Protein AF-A0AA36J1D0-F1 (afdb_monomer_lite)

Structure (mmCIF, N/CA/C/O backbone):
data_AF-A0AA36J1D0-F1
#
_entry.id   AF-A0AA36J1D0-F1
#
loop_
_atom_site.group_PDB
_atom_site.id
_atom_site.type_symbol
_atom_site.label_atom_id
_atom_site.label_alt_id
_atom_site.label_comp_id
_atom_site.label_asym_id
_atom_site.label_entity_id
_atom_site.label_seq_id
_atom_site.pdbx_PDB_ins_code
_atom_site.Cartn_x
_atom_site.Cartn_y
_atom_site.Cartn_z
_atom_site.occupancy
_atom_site.B_iso_or_equiv
_atom_site.auth_seq_id
_atom_site.auth_comp_id
_atom_site.auth_asym_id
_atom_site.auth_atom_id
_atom_site.pdbx_PDB_model_num
ATOM 1 N N . MET A 1 1 ? -27.240 -16.471 4.413 1.00 54.88 1 MET A N 1
ATOM 2 C CA . MET A 1 1 ? -26.699 -15.143 4.784 1.00 54.88 1 MET A CA 1
ATOM 3 C C . MET A 1 1 ? -25.216 -15.136 4.465 1.00 54.88 1 MET A C 1
ATOM 5 O O . MET A 1 1 ? -24.553 -16.107 4.806 1.00 54.88 1 MET A O 1
ATOM 9 N N . GLY A 1 2 ? -24.711 -14.106 3.785 1.00 74.94 2 GLY A N 1
ATOM 10 C CA . GLY A 1 2 ? -23.275 -13.983 3.510 1.00 74.94 2 GLY A CA 1
ATOM 11 C C . GLY A 1 2 ? -22.469 -13.683 4.779 1.00 74.94 2 GLY A C 1
ATOM 12 O O . GLY A 1 2 ? -23.016 -13.173 5.756 1.00 74.94 2 GLY A O 1
ATOM 13 N N . VAL A 1 3 ? -21.168 -13.981 4.761 1.00 82.25 3 VAL A N 1
ATOM 14 C CA . VAL A 1 3 ? -20.263 -13.749 5.905 1.00 82.25 3 VAL A CA 1
ATOM 15 C C . VAL A 1 3 ? -19.916 -12.262 6.093 1.00 82.25 3 VAL A C 1
AT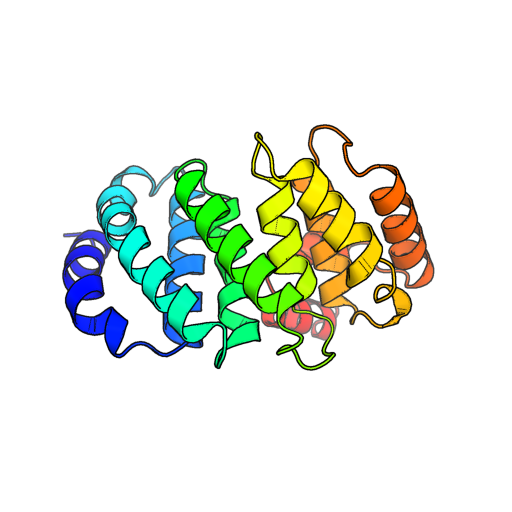OM 17 O O . VAL A 1 3 ? -19.678 -11.815 7.213 1.00 82.25 3 VAL A O 1
ATOM 20 N N . LEU A 1 4 ? -19.944 -11.464 5.018 1.00 84.62 4 LEU A N 1
ATOM 21 C CA . LEU A 1 4 ? -19.502 -10.062 5.025 1.00 84.62 4 LEU A CA 1
ATOM 22 C C . LEU A 1 4 ? -20.350 -9.142 5.929 1.00 84.62 4 LEU A C 1
ATOM 24 O O . LEU A 1 4 ? -19.758 -8.393 6.706 1.00 84.62 4 LEU A O 1
ATOM 28 N N . PRO A 1 5 ? -21.701 -9.209 5.936 1.00 84.50 5 PRO A N 1
ATOM 29 C CA . PRO A 1 5 ? -22.512 -8.445 6.887 1.00 84.50 5 PRO A CA 1
ATOM 30 C C . PRO A 1 5 ? -22.222 -8.791 8.353 1.00 84.50 5 PRO A C 1
ATOM 32 O O . PRO A 1 5 ? -22.200 -7.905 9.203 1.00 84.50 5 PRO A O 1
ATOM 35 N N . VAL A 1 6 ? -21.961 -10.068 8.656 1.00 88.25 6 VAL A N 1
ATOM 36 C CA . VAL A 1 6 ? -21.629 -10.515 10.019 1.00 88.25 6 VAL A CA 1
ATOM 37 C C . VAL A 1 6 ? -20.283 -9.937 10.452 1.00 88.25 6 VAL A C 1
ATOM 39 O O . VAL A 1 6 ? -20.161 -9.411 11.559 1.00 88.25 6 VAL A O 1
ATOM 42 N N . LEU A 1 7 ? -19.285 -9.976 9.565 1.00 86.81 7 LEU A N 1
ATOM 43 C CA . LEU A 1 7 ? -17.978 -9.368 9.811 1.00 86.81 7 LEU A CA 1
ATOM 44 C C . LEU A 1 7 ? -18.093 -7.857 10.020 1.00 86.81 7 LEU A C 1
ATOM 46 O O . LEU A 1 7 ? -17.534 -7.343 10.985 1.00 86.81 7 LEU A O 1
ATOM 50 N N . ALA A 1 8 ? -18.864 -7.158 9.187 1.00 87.50 8 ALA A N 1
ATOM 51 C CA . ALA A 1 8 ? -19.081 -5.718 9.306 1.00 87.50 8 ALA A CA 1
ATOM 52 C C . ALA A 1 8 ? -19.650 -5.306 10.673 1.00 87.50 8 ALA A C 1
ATOM 54 O O . ALA A 1 8 ? -19.222 -4.307 11.245 1.00 87.50 8 ALA A O 1
ATOM 55 N N . VAL A 1 9 ? -20.570 -6.101 11.228 1.00 89.31 9 VAL A N 1
ATOM 56 C CA . VAL A 1 9 ? -21.120 -5.880 12.576 1.00 89.31 9 VAL A CA 1
ATOM 57 C C . VAL A 1 9 ? -20.096 -6.208 13.665 1.00 89.31 9 VAL A C 1
ATOM 59 O O . VAL A 1 9 ? -20.066 -5.556 14.708 1.00 89.31 9 VAL A O 1
ATOM 62 N N . ARG A 1 10 ? -19.242 -7.215 13.448 1.00 92.50 10 ARG A N 1
ATOM 63 C CA . ARG A 1 10 ? -18.287 -7.680 14.460 1.00 92.50 10 ARG A CA 1
ATOM 64 C C . ARG A 1 10 ? -17.034 -6.813 14.555 1.00 92.50 10 ARG A C 1
ATOM 66 O O . ARG A 1 10 ? -16.528 -6.644 15.662 1.00 92.50 10 ARG A O 1
ATOM 73 N N . ILE A 1 11 ? -16.545 -6.272 13.438 1.00 92.62 11 ILE A N 1
ATOM 74 C CA . ILE A 1 11 ? -15.297 -5.493 13.373 1.00 92.62 11 ILE A CA 1
ATOM 75 C C . ILE A 1 11 ? -15.263 -4.373 14.426 1.00 92.62 11 ILE A C 1
ATOM 77 O O . ILE A 1 11 ? -14.305 -4.359 15.200 1.00 92.62 11 ILE A O 1
ATOM 81 N N . PRO A 1 12 ? -16.287 -3.505 14.569 1.00 92.44 12 PRO A N 1
ATOM 82 C CA . PRO A 1 12 ? -16.277 -2.451 15.586 1.00 92.44 12 PRO A CA 1
ATOM 83 C C . PRO A 1 12 ? -16.045 -2.957 17.016 1.00 92.44 12 PRO A C 1
ATOM 85 O O . PRO A 1 12 ? -15.390 -2.282 17.805 1.00 92.44 12 PRO A O 1
ATOM 88 N N . ALA A 1 13 ? -16.535 -4.157 17.344 1.00 93.38 13 ALA A N 1
ATOM 89 C CA . ALA A 1 13 ? -16.413 -4.733 18.680 1.00 93.38 13 ALA A CA 1
ATOM 90 C C . ALA A 1 13 ? -15.021 -5.321 18.972 1.00 93.38 13 ALA A C 1
ATOM 92 O O . ALA A 1 13 ? -14.631 -5.406 20.134 1.00 93.38 13 ALA A O 1
ATOM 93 N N . VAL A 1 14 ? -14.276 -5.748 17.946 1.00 95.00 14 VAL A N 1
ATOM 94 C CA . VAL A 1 14 ? -13.003 -6.479 18.121 1.00 95.00 14 VAL A CA 1
ATOM 95 C C . VAL A 1 14 ? -11.777 -5.705 17.643 1.00 95.00 14 VAL A C 1
ATOM 97 O O . VAL A 1 14 ? -10.661 -6.026 18.037 1.00 95.00 14 VAL A O 1
ATOM 100 N N . VAL A 1 15 ? -11.956 -4.656 16.839 1.00 94.00 15 VAL A N 1
ATOM 101 C CA . VAL A 1 15 ? -10.863 -3.907 16.195 1.00 94.00 15 VAL A CA 1
ATOM 102 C C . VAL A 1 15 ? -9.842 -3.320 17.167 1.00 94.00 15 VAL A C 1
ATOM 104 O O . VAL A 1 15 ? -8.649 -3.317 16.877 1.00 94.00 15 VAL A O 1
ATOM 107 N N . GLN A 1 16 ? -10.266 -2.899 18.360 1.00 93.31 16 GLN A N 1
ATOM 108 C CA . GLN A 1 16 ? -9.350 -2.372 19.378 1.00 93.31 16 GLN A CA 1
ATOM 109 C C . GLN A 1 16 ? -8.426 -3.447 19.965 1.00 93.31 16 GLN A C 1
ATOM 111 O O . GLN A 1 16 ? -7.362 -3.128 20.488 1.00 93.31 16 GLN A O 1
ATOM 116 N N . GLN A 1 17 ? -8.808 -4.718 19.846 1.00 94.44 17 GLN A N 1
ATOM 117 C CA . GLN A 1 17 ? -8.014 -5.868 20.275 1.00 94.44 17 GLN A CA 1
ATOM 118 C C . GLN A 1 17 ? -7.172 -6.437 19.127 1.00 94.44 17 GLN A C 1
ATOM 120 O O . GLN A 1 17 ? -6.299 -7.269 19.362 1.00 94.44 17 GLN A O 1
ATOM 125 N N . MET A 1 18 ? -7.409 -5.988 17.889 1.00 92.62 18 MET A N 1
ATOM 126 C CA . MET A 1 18 ? -6.661 -6.471 16.738 1.00 92.62 18 MET A CA 1
ATOM 127 C C . MET A 1 18 ? -5.211 -5.978 16.778 1.00 92.62 18 MET A C 1
ATOM 129 O O . MET A 1 18 ? -4.923 -4.820 17.119 1.00 92.62 18 MET A O 1
ATOM 133 N N . THR A 1 19 ? -4.306 -6.874 16.396 1.00 89.50 19 THR A N 1
ATOM 134 C CA . THR A 1 19 ? -2.891 -6.591 16.153 1.00 89.50 19 THR A CA 1
ATOM 135 C C . THR A 1 19 ? -2.698 -5.936 14.786 1.00 89.50 19 THR A C 1
ATOM 137 O O . THR A 1 19 ? -3.590 -5.958 13.935 1.00 89.50 19 THR A O 1
ATOM 140 N N . GLY A 1 20 ? -1.512 -5.376 14.536 1.00 82.69 20 GLY A N 1
ATOM 141 C CA . GLY A 1 20 ? -1.187 -4.789 13.233 1.00 82.69 20 GLY A CA 1
ATOM 142 C C . GLY A 1 20 ? -1.385 -5.748 12.060 1.00 82.69 20 GLY A C 1
ATOM 143 O O . GLY A 1 20 ? -2.130 -5.394 11.150 1.00 82.69 20 GLY A O 1
ATOM 144 N N . PRO A 1 21 ? -0.823 -6.973 12.088 1.00 81.75 21 PRO A N 1
ATOM 145 C CA . PRO A 1 21 ? -1.054 -7.968 11.040 1.00 81.75 21 PRO A CA 1
ATOM 146 C C . PRO A 1 21 ? -2.535 -8.311 10.827 1.00 81.75 21 PRO A C 1
ATOM 148 O O . PRO A 1 21 ? -2.975 -8.481 9.695 1.00 81.75 21 PRO A O 1
ATOM 151 N N . GLN A 1 22 ? -3.341 -8.362 11.892 1.00 88.00 22 GLN A N 1
ATOM 152 C CA . GLN A 1 22 ? -4.776 -8.625 11.761 1.00 88.00 22 GLN A CA 1
ATOM 153 C C . GLN A 1 22 ? -5.505 -7.470 11.064 1.00 88.00 22 GLN A C 1
ATOM 155 O O . GLN A 1 22 ? -6.282 -7.710 10.144 1.00 88.00 22 GLN A O 1
ATOM 160 N N . VAL A 1 23 ? -5.255 -6.221 11.476 1.00 87.44 23 VAL A N 1
ATOM 161 C CA . VAL A 1 23 ? -5.874 -5.035 10.850 1.00 87.44 23 VAL A CA 1
ATOM 162 C C . VAL A 1 23 ? -5.457 -4.934 9.388 1.00 87.44 23 VAL A C 1
ATOM 164 O O . VAL A 1 23 ? -6.297 -4.806 8.505 1.00 87.44 23 VAL A O 1
ATOM 167 N N . SER A 1 24 ? -4.159 -5.074 9.149 1.00 83.62 24 SER A N 1
ATOM 168 C CA . SER A 1 24 ? -3.519 -5.147 7.843 1.00 83.62 24 SER A CA 1
ATOM 169 C C . SER A 1 24 ? -4.207 -6.142 6.898 1.00 83.62 24 SER A C 1
ATOM 171 O O . SER A 1 24 ? -4.636 -5.765 5.809 1.00 83.62 24 SER A O 1
ATOM 173 N N . ASN A 1 25 ? -4.389 -7.393 7.328 1.00 84.75 25 ASN A N 1
ATOM 174 C CA . ASN A 1 25 ? -5.029 -8.424 6.512 1.00 84.75 25 ASN A CA 1
ATOM 175 C C . ASN A 1 25 ? -6.495 -8.104 6.203 1.00 84.75 25 ASN A C 1
ATOM 177 O O . ASN A 1 25 ? -6.950 -8.358 5.091 1.00 84.75 25 ASN A O 1
ATOM 181 N N . VAL A 1 26 ? -7.234 -7.525 7.157 1.00 87.44 26 VAL A N 1
ATOM 182 C CA . VAL A 1 26 ? -8.625 -7.112 6.916 1.00 87.44 26 VAL A CA 1
ATOM 183 C C . VAL A 1 26 ? -8.691 -5.967 5.905 1.00 87.44 26 VAL A C 1
ATOM 185 O O . VAL A 1 26 ? -9.541 -6.010 5.018 1.00 87.44 26 VAL A O 1
ATOM 188 N N . LEU A 1 27 ? -7.795 -4.979 5.990 1.00 83.75 27 LEU A N 1
ATOM 189 C CA . LEU A 1 27 ? -7.715 -3.882 5.017 1.00 83.75 27 LEU A CA 1
ATOM 190 C C . LEU A 1 27 ? -7.412 -4.420 3.608 1.00 83.75 27 LEU A C 1
ATOM 192 O O . LEU A 1 27 ? -8.142 -4.102 2.670 1.00 83.75 27 LEU A O 1
ATOM 196 N N . TRP A 1 28 ? -6.413 -5.300 3.470 1.00 82.19 28 TRP A N 1
ATOM 197 C CA . TRP A 1 28 ? -6.073 -5.924 2.187 1.00 82.19 28 TRP A CA 1
ATOM 198 C C . TRP A 1 28 ? -7.223 -6.743 1.606 1.00 82.19 28 TRP A C 1
ATOM 200 O O . TRP A 1 28 ? -7.611 -6.537 0.456 1.00 82.19 28 TRP A O 1
ATOM 210 N N . ALA A 1 29 ? -7.803 -7.639 2.411 1.00 84.25 29 ALA A N 1
ATOM 211 C CA . ALA A 1 29 ? -8.905 -8.489 1.979 1.00 84.25 29 ALA A CA 1
ATOM 212 C C . ALA A 1 29 ? -10.115 -7.650 1.561 1.00 84.25 29 ALA A C 1
ATOM 214 O O . ALA A 1 29 ? -10.730 -7.933 0.538 1.00 84.25 29 ALA A O 1
ATOM 215 N N . THR A 1 30 ? -10.424 -6.588 2.311 1.00 83.31 30 THR A N 1
ATOM 216 C CA . THR A 1 30 ? -11.502 -5.662 1.950 1.00 83.31 30 THR A CA 1
ATOM 217 C C . THR A 1 30 ? -11.223 -5.039 0.591 1.00 83.31 30 THR A C 1
ATOM 219 O O . THR A 1 30 ? -12.053 -5.155 -0.297 1.00 83.31 30 THR A O 1
ATOM 222 N N . GLY A 1 31 ? -10.035 -4.472 0.385 1.00 78.75 31 GLY A N 1
ATOM 223 C CA . GLY A 1 31 ? -9.652 -3.885 -0.895 1.00 78.75 31 GLY A CA 1
ATOM 224 C C . GLY A 1 31 ? -9.751 -4.842 -2.089 1.00 78.75 31 GLY A C 1
ATOM 225 O O . GLY A 1 31 ? -10.321 -4.495 -3.121 1.00 78.75 31 GLY A O 1
ATOM 226 N N . ARG A 1 32 ? -9.295 -6.090 -1.921 1.00 80.19 32 ARG A N 1
ATOM 227 C CA . ARG A 1 32 ? -9.426 -7.144 -2.941 1.00 80.19 32 ARG A CA 1
ATOM 228 C C . ARG A 1 32 ? -10.879 -7.494 -3.251 1.00 80.19 32 ARG A C 1
ATOM 230 O O . ARG A 1 32 ? -11.214 -7.652 -4.417 1.00 80.19 32 ARG A O 1
ATOM 237 N N . LEU A 1 33 ? -11.728 -7.612 -2.229 1.00 82.44 33 LEU A N 1
ATOM 238 C CA . LEU A 1 33 ? -13.149 -7.925 -2.409 1.00 82.44 33 LEU A CA 1
ATOM 239 C C . LEU A 1 33 ? -13.900 -6.805 -3.129 1.00 82.44 33 LEU A C 1
ATOM 241 O O . LEU A 1 33 ? -14.874 -7.075 -3.821 1.00 82.44 33 LEU A O 1
ATOM 245 N N . VAL A 1 34 ? -13.466 -5.557 -2.965 1.00 74.62 34 VAL A N 1
ATOM 246 C CA . VAL A 1 34 ? -14.056 -4.417 -3.677 1.00 74.62 34 VAL A CA 1
ATOM 247 C C . VAL A 1 34 ? -13.688 -4.447 -5.148 1.00 74.62 34 VAL A C 1
ATOM 249 O O . VAL A 1 34 ? -14.545 -4.189 -5.991 1.00 74.62 34 VAL A O 1
ATOM 252 N N . ALA A 1 35 ? -12.414 -4.719 -5.435 1.00 72.69 35 ALA A N 1
ATOM 253 C CA . ALA A 1 35 ? -11.903 -4.775 -6.795 1.00 72.69 35 ALA A CA 1
ATOM 254 C C . ALA A 1 35 ? -12.525 -5.926 -7.606 1.00 72.69 35 ALA A C 1
ATOM 256 O O . ALA A 1 35 ? -12.399 -5.933 -8.826 1.00 72.69 35 ALA A O 1
ATOM 257 N N . ASP A 1 36 ? -13.192 -6.882 -6.948 1.00 79.31 36 ASP A N 1
ATOM 258 C CA . ASP A 1 36 ? -13.956 -7.951 -7.586 1.00 79.31 36 ASP A CA 1
ATOM 259 C C . ASP A 1 36 ? -15.396 -7.491 -7.920 1.00 79.31 36 ASP A C 1
ATOM 261 O O . ASP A 1 36 ? -16.239 -7.355 -7.018 1.00 79.31 36 ASP A O 1
ATOM 265 N N . PRO A 1 37 ? -15.737 -7.306 -9.213 1.00 71.81 37 PRO A N 1
ATOM 266 C CA . PRO A 1 37 ? -17.066 -6.861 -9.629 1.00 71.81 37 PRO A CA 1
ATOM 267 C C . PRO A 1 37 ? -18.182 -7.834 -9.232 1.00 71.81 37 PRO A C 1
ATOM 269 O O . PRO A 1 37 ? -19.324 -7.413 -9.045 1.00 71.81 37 PRO A O 1
ATOM 272 N N . ALA A 1 38 ? -17.877 -9.129 -9.076 1.00 79.75 38 ALA A N 1
ATOM 273 C CA . ALA A 1 38 ? -18.870 -10.150 -8.750 1.00 79.75 38 ALA A CA 1
ATOM 274 C C . ALA A 1 38 ? -19.354 -10.064 -7.293 1.00 79.75 38 ALA A C 1
ATOM 276 O O . ALA A 1 38 ? -20.434 -10.560 -6.967 1.00 79.75 38 ALA A O 1
ATOM 277 N N . ILE A 1 39 ? -18.569 -9.439 -6.407 1.00 76.25 39 ILE A N 1
ATOM 278 C CA . ILE A 1 39 ? -18.828 -9.405 -4.960 1.00 76.25 39 ILE A CA 1
ATOM 279 C C . ILE A 1 39 ? -19.153 -7.984 -4.477 1.00 76.25 39 ILE A C 1
ATOM 281 O O . ILE A 1 39 ? -19.692 -7.826 -3.380 1.00 76.25 39 ILE A O 1
ATOM 285 N N . HIS A 1 40 ? -18.936 -6.962 -5.310 1.00 70.44 40 HIS A N 1
ATOM 286 C CA . HIS A 1 40 ? -19.072 -5.536 -4.995 1.00 70.44 40 HIS A CA 1
ATOM 287 C C . HIS A 1 40 ? -20.298 -5.173 -4.124 1.00 70.44 40 HIS A C 1
ATOM 289 O O . HIS A 1 40 ? -20.158 -4.542 -3.072 1.00 70.44 40 HIS A O 1
ATOM 295 N N . CYS A 1 41 ? -21.504 -5.646 -4.471 1.00 69.44 41 CYS A N 1
ATOM 296 C CA . CYS A 1 41 ? -22.728 -5.357 -3.705 1.00 69.44 41 CYS A CA 1
ATOM 297 C C . CYS A 1 41 ? -22.719 -5.919 -2.268 1.00 69.44 41 CYS A C 1
ATOM 299 O O . CYS A 1 41 ? -23.355 -5.360 -1.374 1.00 69.44 41 CYS A O 1
ATOM 301 N N . GLY A 1 42 ? -21.999 -7.016 -2.023 1.00 74.81 42 GLY A N 1
ATOM 302 C CA . GLY A 1 42 ? -21.871 -7.651 -0.711 1.00 74.81 42 GLY A CA 1
ATOM 303 C C . GLY A 1 42 ? -20.853 -6.983 0.219 1.00 74.81 42 GLY A C 1
ATOM 304 O O . GLY A 1 42 ? -20.849 -7.282 1.414 1.00 74.81 42 GLY A O 1
ATOM 305 N N . VAL A 1 43 ? -20.010 -6.082 -0.301 1.00 79.25 43 VAL A N 1
ATOM 306 C CA . VAL A 1 43 ? -18.897 -5.452 0.437 1.00 79.25 43 VAL A CA 1
ATOM 307 C C . VAL A 1 43 ? -19.297 -4.123 1.091 1.00 79.25 43 VAL A C 1
ATOM 309 O O . VAL A 1 43 ? -18.653 -3.679 2.039 1.00 79.25 43 VAL A O 1
ATOM 312 N N . LEU A 1 44 ? -20.417 -3.520 0.682 1.00 79.06 44 LEU A N 1
ATOM 313 C CA . LEU A 1 44 ? -20.982 -2.295 1.278 1.00 79.06 44 LEU A CA 1
ATOM 314 C C . LEU A 1 44 ? -21.048 -2.285 2.823 1.00 79.06 44 LEU A C 1
ATOM 316 O O . LEU A 1 44 ? -20.769 -1.253 3.433 1.00 79.06 44 LEU A O 1
ATOM 320 N N . PRO A 1 45 ? -21.387 -3.391 3.511 1.00 81.19 45 PRO A N 1
ATOM 321 C CA . PRO A 1 45 ? -21.319 -3.437 4.969 1.00 81.19 45 PRO A CA 1
ATOM 322 C C . PRO A 1 45 ? -19.888 -3.294 5.511 1.00 81.19 45 PRO A C 1
ATOM 324 O O . PRO A 1 45 ? -19.678 -2.578 6.487 1.00 81.19 45 PRO A O 1
ATOM 327 N N . LEU A 1 46 ? -18.901 -3.930 4.871 1.00 82.44 46 LEU A N 1
ATOM 328 C CA . LEU A 1 46 ? -17.483 -3.837 5.245 1.00 82.44 46 LEU A CA 1
ATOM 329 C C . LEU A 1 46 ? -16.941 -2.416 5.069 1.00 82.44 46 LEU A C 1
ATOM 331 O O . LEU A 1 46 ? -16.168 -1.958 5.908 1.00 82.44 46 LEU A O 1
ATOM 335 N N . TYR A 1 47 ? -17.423 -1.681 4.063 1.00 80.00 47 TYR A N 1
ATOM 336 C CA . TYR A 1 47 ? -17.105 -0.261 3.882 1.00 80.00 47 TYR A CA 1
ATOM 337 C C . TYR A 1 47 ? -17.394 0.587 5.111 1.00 80.00 47 TYR A C 1
ATOM 339 O O . TYR A 1 47 ? -16.578 1.418 5.503 1.00 80.00 47 TYR A O 1
ATOM 347 N N . LYS A 1 48 ? -18.531 0.345 5.768 1.00 82.25 48 LYS A N 1
ATOM 348 C CA . LYS A 1 48 ? -18.903 1.083 6.981 1.00 82.25 48 LYS A CA 1
ATOM 349 C C . LYS A 1 48 ? -17.932 0.832 8.137 1.00 82.25 48 LYS A C 1
ATOM 351 O O . LYS A 1 48 ? -17.830 1.668 9.030 1.00 82.25 48 LYS A O 1
ATOM 356 N N . ALA A 1 49 ? -17.216 -0.292 8.122 1.00 85.12 49 ALA A N 1
ATOM 357 C CA . ALA A 1 49 ? -16.218 -0.634 9.129 1.00 85.12 49 ALA A CA 1
ATOM 358 C C . ALA A 1 49 ? -14.813 -0.087 8.809 1.00 85.12 49 ALA A C 1
ATOM 360 O O . ALA A 1 49 ? -13.972 -0.044 9.712 1.00 85.12 49 ALA A O 1
ATOM 361 N N . LEU A 1 50 ? -14.554 0.365 7.570 1.00 82.44 50 LEU A N 1
ATOM 362 C CA . LEU A 1 50 ? -13.243 0.882 7.167 1.00 82.44 50 LEU A CA 1
ATOM 363 C C . LEU A 1 50 ? -12.759 2.032 8.059 1.00 82.44 50 LEU A C 1
ATOM 365 O O . LEU A 1 50 ? -11.675 1.884 8.610 1.00 82.44 50 LEU A O 1
ATOM 369 N N . PRO A 1 51 ? -13.519 3.113 8.332 1.00 83.06 51 PRO A N 1
ATOM 370 C CA . PRO A 1 51 ? -13.001 4.234 9.128 1.00 83.06 51 PRO A CA 1
ATOM 371 C C . PRO A 1 51 ? -12.425 3.824 10.495 1.00 83.06 51 PRO A C 1
ATOM 373 O O . PRO A 1 51 ? -11.406 4.350 10.949 1.00 83.06 51 PRO A O 1
ATOM 376 N N . ILE A 1 52 ? -13.043 2.833 11.139 1.00 86.69 52 ILE A N 1
ATOM 377 C CA . ILE A 1 52 ? -12.590 2.287 12.421 1.00 86.69 52 ILE A CA 1
ATOM 378 C C . ILE A 1 52 ? -11.314 1.443 12.266 1.00 86.69 52 ILE A C 1
ATOM 380 O O . ILE A 1 52 ? -10.388 1.592 13.067 1.00 86.69 52 ILE A O 1
ATOM 384 N N . LEU A 1 53 ? -11.228 0.593 11.236 1.00 86.00 53 LEU A N 1
ATOM 385 C CA . LEU A 1 53 ? -10.010 -0.171 10.925 1.00 86.00 53 LEU A CA 1
ATOM 386 C C . LEU A 1 53 ? -8.827 0.752 10.631 1.00 86.00 53 LEU A C 1
ATOM 388 O O . LEU A 1 53 ? -7.710 0.483 11.058 1.00 86.00 53 LEU A O 1
ATOM 392 N N . VAL A 1 54 ? -9.087 1.859 9.948 1.00 79.25 54 VAL A N 1
ATOM 393 C CA . VAL A 1 54 ? -8.095 2.865 9.559 1.00 79.25 54 VAL A CA 1
ATOM 394 C C . VAL A 1 54 ? -7.599 3.634 10.764 1.00 79.25 54 VAL A C 1
ATOM 396 O O . VAL A 1 54 ? -6.396 3.795 10.949 1.00 79.25 54 VAL A O 1
ATOM 399 N N . THR A 1 55 ? -8.520 4.058 11.626 1.00 83.19 55 THR A N 1
ATOM 400 C CA . THR A 1 55 ? -8.167 4.708 12.889 1.00 83.19 55 THR A CA 1
ATOM 401 C C . THR A 1 55 ? -7.268 3.784 13.706 1.00 83.19 55 THR A C 1
ATOM 403 O O . THR A 1 55 ? -6.211 4.193 14.185 1.00 83.19 55 THR A O 1
ATOM 406 N N . ARG A 1 56 ? -7.629 2.498 13.793 1.00 87.31 56 ARG A N 1
ATOM 407 C CA . ARG A 1 56 ? -6.812 1.495 14.474 1.00 87.31 56 ARG A CA 1
ATOM 408 C C . ARG A 1 56 ? -5.454 1.300 13.801 1.00 87.31 56 ARG A C 1
ATOM 410 O O . ARG A 1 56 ? -4.448 1.299 14.505 1.00 87.31 56 ARG A O 1
ATOM 417 N N . ALA A 1 57 ? -5.407 1.177 12.477 1.00 81.44 57 ALA A N 1
ATOM 418 C CA . ALA A 1 57 ? -4.166 1.111 11.711 1.00 81.44 57 ALA A CA 1
ATOM 419 C C . ALA A 1 57 ? -3.254 2.295 12.056 1.00 81.44 57 ALA A C 1
ATOM 421 O O . ALA A 1 57 ? -2.110 2.074 12.437 1.00 81.44 57 ALA A O 1
ATOM 422 N N . GLY A 1 58 ? -3.795 3.518 12.068 1.00 76.62 58 GLY A N 1
ATOM 423 C CA . GLY A 1 58 ? -3.102 4.736 12.488 1.00 76.62 58 GLY A CA 1
ATOM 424 C C . GLY A 1 58 ? -2.471 4.628 13.877 1.00 76.62 58 GLY A C 1
ATOM 425 O O . GLY A 1 58 ? -1.287 4.911 14.043 1.00 76.62 58 GLY A O 1
ATOM 426 N N . THR A 1 59 ? -3.222 4.133 14.867 1.00 82.69 59 THR A N 1
ATOM 427 C CA . THR A 1 59 ? -2.693 3.927 16.232 1.00 82.69 59 THR A CA 1
ATOM 428 C C . THR A 1 59 ? -1.625 2.835 16.324 1.00 82.69 59 THR A C 1
ATOM 430 O O . THR A 1 59 ? -0.809 2.852 17.243 1.00 82.69 59 THR A O 1
ATOM 433 N N . LEU A 1 60 ? -1.625 1.884 15.387 1.00 81.94 60 LEU A N 1
ATOM 434 C CA . LEU A 1 60 ? -0.686 0.766 15.337 1.00 81.94 60 LEU A CA 1
ATOM 435 C C . LEU A 1 60 ? 0.552 1.070 14.490 1.00 81.94 60 LEU A C 1
ATOM 437 O O . LEU A 1 60 ? 1.546 0.363 14.619 1.00 81.94 60 LEU A O 1
ATOM 441 N N . LEU A 1 61 ? 0.541 2.111 13.654 1.00 71.19 61 LEU A N 1
ATOM 442 C CA . LEU A 1 61 ? 1.680 2.462 12.800 1.00 71.19 61 LEU A CA 1
ATOM 443 C C . LEU A 1 61 ? 3.007 2.650 13.558 1.00 71.19 61 LEU A C 1
ATOM 445 O O . LEU A 1 61 ? 4.023 2.168 13.056 1.00 71.19 61 LEU A O 1
ATOM 449 N N . PRO A 1 62 ? 3.047 3.240 14.771 1.00 67.31 62 PRO A N 1
ATOM 450 C CA . PRO A 1 62 ? 4.292 3.344 15.533 1.00 67.31 62 PRO A CA 1
ATOM 451 C C . PRO A 1 62 ? 4.907 1.993 15.935 1.00 67.31 62 PRO A C 1
ATOM 453 O O . PRO A 1 62 ? 6.111 1.929 16.166 1.00 67.31 62 PRO A O 1
ATOM 456 N N . SER A 1 63 ? 4.108 0.923 16.037 1.00 65.94 63 SER A N 1
ATOM 457 C CA . SER A 1 63 ? 4.529 -0.381 16.578 1.00 65.94 63 SER A CA 1
ATOM 458 C C . SER A 1 63 ? 4.407 -1.557 15.601 1.00 65.94 63 SER A C 1
ATOM 460 O O . SER A 1 63 ? 5.021 -2.595 15.830 1.00 65.94 63 SER A O 1
ATOM 462 N N . ALA A 1 64 ? 3.658 -1.417 14.504 1.00 56.91 64 ALA A N 1
ATOM 463 C CA . ALA A 1 64 ? 3.315 -2.501 13.577 1.00 56.91 64 ALA A CA 1
ATOM 464 C C . ALA A 1 64 ? 3.569 -2.154 12.097 1.00 56.91 64 ALA A C 1
ATOM 466 O O . ALA A 1 64 ? 2.841 -2.579 11.197 1.00 56.91 64 ALA A O 1
ATOM 467 N N . CYS A 1 65 ? 4.609 -1.355 11.878 1.00 61.59 65 CYS A N 1
ATOM 468 C CA . CYS A 1 65 ? 4.812 -0.511 10.706 1.00 61.59 65 CYS A CA 1
ATOM 469 C C . CYS A 1 65 ? 4.799 -1.237 9.342 1.00 61.59 65 CYS A C 1
ATOM 471 O O . CYS A 1 65 ? 4.320 -0.685 8.355 1.00 61.59 65 CYS A O 1
ATOM 473 N N . ASP A 1 66 ? 5.266 -2.482 9.269 1.00 62.38 66 ASP A N 1
ATOM 474 C CA . ASP A 1 66 ? 5.582 -3.112 7.981 1.00 62.38 66 ASP A CA 1
ATOM 475 C C . ASP A 1 66 ? 4.320 -3.645 7.310 1.00 62.38 66 ASP A C 1
ATOM 477 O O . ASP A 1 66 ? 4.017 -3.308 6.171 1.00 62.38 66 ASP A O 1
ATOM 481 N N . GLN A 1 67 ? 3.536 -4.445 8.028 1.00 65.38 67 GLN A N 1
ATOM 482 C CA . GLN A 1 67 ? 2.425 -5.159 7.410 1.00 65.38 67 GLN A CA 1
ATOM 483 C C . GLN A 1 67 ? 1.215 -4.251 7.191 1.00 65.38 67 GLN A C 1
ATOM 485 O O . GLN A 1 67 ? 0.531 -4.380 6.183 1.00 65.38 67 GLN A O 1
ATOM 490 N N . VAL A 1 68 ? 0.934 -3.317 8.106 1.00 67.94 68 VAL A N 1
ATOM 491 C CA . VAL A 1 68 ? -0.233 -2.422 7.995 1.00 67.94 68 VAL A CA 1
ATOM 492 C C . VAL A 1 68 ? -0.151 -1.576 6.731 1.00 67.94 68 VAL A C 1
ATOM 494 O O . VAL A 1 68 ? -1.103 -1.560 5.954 1.00 67.94 68 VAL A O 1
ATOM 497 N N . LEU A 1 69 ? 0.993 -0.949 6.467 1.00 66.62 69 LEU A N 1
ATOM 498 C CA . LEU A 1 69 ? 1.180 -0.148 5.259 1.00 66.62 69 LEU A CA 1
ATOM 499 C C . LEU A 1 69 ? 1.251 -1.020 4.008 1.00 66.62 69 LEU A C 1
ATOM 501 O O . LEU A 1 69 ? 0.527 -0.757 3.051 1.00 66.62 69 LEU A O 1
ATOM 505 N N . CYS A 1 70 ? 2.045 -2.097 4.040 1.00 66.31 70 CYS A N 1
ATOM 506 C CA . CYS A 1 70 ? 2.212 -3.017 2.910 1.00 66.31 70 CYS A CA 1
ATOM 507 C C . CYS A 1 70 ? 0.960 -3.792 2.517 1.00 66.31 70 CYS A C 1
ATOM 509 O O . CYS A 1 70 ? 1.005 -4.470 1.506 1.00 66.31 70 CYS A O 1
ATOM 511 N N . ASN A 1 71 ? -0.129 -3.713 3.274 1.00 71.94 71 ASN A N 1
ATOM 512 C CA . ASN A 1 71 ? -1.404 -4.346 2.933 1.00 71.94 71 ASN A CA 1
ATOM 513 C C . ASN A 1 71 ? -2.527 -3.323 2.735 1.00 71.94 71 ASN A C 1
ATOM 515 O O . ASN A 1 71 ? -3.575 -3.651 2.182 1.00 71.94 71 ASN A O 1
ATOM 519 N N . SER A 1 72 ? -2.299 -2.065 3.117 1.00 69.25 72 SER A N 1
ATOM 520 C CA . SER A 1 72 ? -3.256 -0.989 2.865 1.00 69.25 72 SER A CA 1
ATOM 521 C C . SER A 1 72 ? -3.353 -0.608 1.381 1.00 69.25 72 SER A C 1
ATOM 523 O O . SER A 1 72 ? -4.339 0.008 0.992 1.00 69.25 72 SER A O 1
ATOM 525 N N . TRP A 1 73 ? -2.408 -1.032 0.526 1.00 66.56 73 TRP A N 1
ATOM 526 C CA . TRP A 1 73 ? -2.516 -0.876 -0.938 1.00 66.56 73 TRP A CA 1
ATOM 527 C C . TRP A 1 73 ? -3.743 -1.569 -1.527 1.00 66.56 73 TRP A C 1
ATOM 529 O O . TRP A 1 73 ? -4.269 -1.101 -2.530 1.00 66.56 73 TRP A O 1
ATOM 539 N N . GLY A 1 74 ? -4.239 -2.649 -0.909 1.00 66.94 74 GLY A N 1
ATOM 540 C CA . GLY A 1 74 ? -5.450 -3.311 -1.394 1.00 66.94 74 GLY A CA 1
ATOM 541 C C . GLY A 1 74 ? -6.615 -2.324 -1.472 1.00 66.94 74 GLY A C 1
ATOM 542 O O . GLY A 1 74 ? -7.426 -2.389 -2.387 1.00 66.94 74 GLY A O 1
ATOM 543 N N . LEU A 1 75 ? -6.666 -1.360 -0.550 1.00 68.62 75 LEU A N 1
ATOM 544 C CA . LEU A 1 75 ? -7.678 -0.309 -0.538 1.00 68.62 75 LEU A CA 1
ATOM 545 C C . LEU A 1 75 ? -7.389 0.819 -1.529 1.00 68.62 75 LEU A C 1
ATOM 547 O O . LEU A 1 75 ? -8.334 1.468 -1.965 1.00 68.62 75 LEU A O 1
ATOM 551 N N . ALA A 1 76 ? -6.133 1.020 -1.934 1.00 65.31 76 ALA A N 1
ATOM 552 C CA . ALA A 1 76 ? -5.796 1.928 -3.029 1.00 65.31 76 ALA A CA 1
ATOM 553 C C . ALA A 1 76 ? -6.400 1.461 -4.356 1.00 65.31 76 ALA A C 1
ATOM 555 O O . ALA A 1 76 ? -6.706 2.298 -5.192 1.00 65.31 76 ALA A O 1
ATOM 556 N N . LEU A 1 77 ? -6.635 0.154 -4.526 1.00 63.50 77 LEU A N 1
ATOM 557 C CA . LEU A 1 77 ? -7.354 -0.386 -5.682 1.00 63.50 77 LEU A CA 1
ATOM 558 C C . LEU A 1 77 ? -8.857 -0.083 -5.652 1.00 63.50 77 LEU A C 1
ATOM 560 O O . LEU A 1 77 ? -9.494 -0.112 -6.702 1.00 63.50 77 LEU A O 1
ATOM 564 N N . SER A 1 78 ? -9.428 0.233 -4.485 1.00 67.56 78 SER A N 1
ATOM 565 C CA . SER A 1 78 ? -10.835 0.623 -4.392 1.00 67.56 78 SER A CA 1
ATOM 566 C C . SER A 1 78 ? -11.033 2.086 -4.780 1.00 67.56 78 SER A C 1
ATOM 568 O O . SER A 1 78 ? -10.325 2.955 -4.286 1.00 67.56 78 SER A O 1
ATOM 570 N N . GLU A 1 79 ? -12.047 2.381 -5.594 1.00 64.25 79 GLU A N 1
ATOM 571 C CA . GLU A 1 79 ? -12.459 3.759 -5.933 1.00 64.25 79 GLU A CA 1
ATOM 572 C C . GLU A 1 79 ? -13.088 4.513 -4.746 1.00 64.25 79 GLU A C 1
ATOM 574 O O . GLU A 1 79 ? -13.561 5.637 -4.864 1.00 64.25 79 GLU A O 1
ATOM 579 N N . CYS A 1 80 ? -13.204 3.865 -3.592 1.00 58.31 80 CYS A N 1
ATOM 580 C CA . CYS A 1 80 ? -14.323 4.154 -2.713 1.00 58.31 80 CYS A CA 1
ATOM 581 C C . CYS A 1 80 ? -13.973 5.001 -1.492 1.00 58.31 80 CYS A C 1
ATOM 583 O O . CYS A 1 80 ? -14.838 5.147 -0.626 1.00 58.31 80 CYS A O 1
ATOM 585 N N . CYS A 1 81 ? -12.754 5.538 -1.360 1.00 65.31 81 CYS A N 1
ATOM 586 C CA . CYS A 1 81 ? -12.477 6.432 -0.237 1.00 65.31 81 CYS A CA 1
ATOM 587 C C . CYS A 1 81 ? -11.190 7.269 -0.383 1.00 65.31 81 CYS A C 1
ATOM 589 O O . CYS A 1 81 ? -10.184 6.982 0.267 1.00 65.31 81 CYS A O 1
ATOM 591 N N . ASP A 1 82 ? -11.244 8.364 -1.143 1.00 69.75 82 ASP A N 1
ATOM 592 C CA . ASP A 1 82 ? -10.168 9.374 -1.168 1.00 69.75 82 ASP A CA 1
ATOM 593 C C . ASP A 1 82 ? -9.831 9.865 0.245 1.00 69.75 82 ASP A C 1
ATOM 595 O O . ASP A 1 82 ? -8.673 9.882 0.647 1.00 69.75 82 ASP A O 1
ATOM 599 N N . ALA A 1 83 ? -10.852 10.127 1.068 1.00 67.38 83 ALA A N 1
ATOM 600 C CA . ALA A 1 83 ? -10.672 10.532 2.463 1.00 67.38 83 ALA A CA 1
ATOM 601 C C . ALA A 1 83 ? -9.880 9.504 3.301 1.00 67.38 83 ALA A C 1
ATOM 603 O O . ALA A 1 83 ? -9.158 9.870 4.230 1.00 67.38 83 ALA A O 1
ATOM 604 N N . PHE A 1 84 ? -9.999 8.210 2.989 1.00 70.69 84 PHE A N 1
ATOM 605 C CA . PHE A 1 84 ? -9.211 7.165 3.640 1.00 70.69 84 PHE A CA 1
ATOM 606 C C . PHE A 1 84 ? -7.760 7.190 3.169 1.00 70.69 84 PHE A C 1
ATOM 608 O O . PHE A 1 84 ? -6.859 7.151 4.009 1.00 70.69 84 PHE A O 1
ATOM 615 N N . LEU A 1 85 ? -7.534 7.249 1.854 1.00 70.50 85 LEU A N 1
ATOM 616 C CA . LEU A 1 85 ? -6.186 7.318 1.298 1.00 70.50 85 LEU A CA 1
ATOM 617 C C . LEU A 1 85 ? -5.469 8.573 1.811 1.00 70.50 85 LEU A C 1
ATOM 619 O O . LEU A 1 85 ? -4.310 8.486 2.204 1.00 70.50 85 LEU A O 1
ATOM 623 N N . GLU A 1 86 ? -6.172 9.705 1.917 1.00 72.06 86 GLU A N 1
ATOM 624 C CA . GLU A 1 86 ? -5.655 10.948 2.495 1.00 72.06 86 GLU A CA 1
ATOM 625 C C . GLU A 1 86 ? -5.280 10.781 3.969 1.00 72.06 86 GLU A C 1
ATOM 627 O O . GLU A 1 86 ? -4.195 11.194 4.386 1.00 72.06 86 GLU A O 1
ATOM 632 N N . ALA A 1 87 ? -6.149 10.159 4.774 1.00 71.38 87 ALA A N 1
ATOM 633 C CA . ALA A 1 87 ? -5.859 9.894 6.179 1.00 71.38 87 ALA A CA 1
ATOM 634 C C . ALA A 1 87 ? -4.621 9.000 6.321 1.00 71.38 87 ALA A C 1
ATOM 636 O O . ALA A 1 87 ? -3.727 9.304 7.110 1.00 71.38 87 ALA A O 1
ATOM 637 N N . LEU A 1 88 ? -4.531 7.932 5.528 1.00 70.56 88 LEU A N 1
ATOM 638 C CA . LEU A 1 88 ? -3.403 7.009 5.555 1.00 70.56 88 LEU A CA 1
ATOM 639 C C . LEU A 1 88 ? -2.101 7.682 5.091 1.00 70.56 88 LEU A C 1
ATOM 641 O O . LEU A 1 88 ? -1.071 7.528 5.749 1.00 70.56 88 LEU A O 1
ATOM 645 N N . ALA A 1 89 ? -2.156 8.479 4.021 1.00 71.31 89 ALA A N 1
ATOM 646 C CA . ALA A 1 89 ? -1.037 9.272 3.521 1.00 71.31 89 ALA A CA 1
ATOM 647 C C . ALA A 1 89 ? -0.561 10.299 4.557 1.00 71.31 89 ALA A C 1
ATOM 649 O O . ALA A 1 89 ? 0.645 10.461 4.756 1.00 71.31 89 ALA A O 1
ATOM 650 N N . ARG A 1 90 ? -1.485 10.943 5.283 1.00 72.25 90 ARG A N 1
ATOM 651 C CA . ARG A 1 90 ? -1.154 11.823 6.411 1.00 72.25 90 ARG A CA 1
ATOM 652 C C . ARG A 1 90 ? -0.430 11.078 7.519 1.00 72.25 90 ARG A C 1
ATOM 654 O O . ARG A 1 90 ? 0.655 11.512 7.897 1.00 72.25 90 ARG A O 1
ATOM 661 N N . VAL A 1 91 ? -0.977 9.964 8.019 1.00 69.75 91 VAL A N 1
ATOM 662 C CA . VAL A 1 91 ? -0.317 9.240 9.121 1.00 69.75 91 VAL A CA 1
ATOM 663 C C . VAL A 1 91 ? 1.046 8.715 8.681 1.00 69.75 91 VAL A C 1
ATOM 665 O O . VAL A 1 91 ? 2.009 8.783 9.442 1.00 69.75 91 VAL A O 1
ATOM 668 N N . ALA A 1 92 ? 1.163 8.252 7.439 1.00 69.06 92 ALA A N 1
ATOM 669 C CA . ALA A 1 92 ? 2.440 7.856 6.878 1.00 69.06 92 ALA A CA 1
ATOM 670 C C . ALA A 1 92 ? 3.434 9.029 6.821 1.00 69.06 92 ALA A C 1
ATOM 672 O O . ALA A 1 92 ? 4.562 8.889 7.281 1.00 69.06 92 ALA A O 1
ATOM 673 N N . THR A 1 93 ? 3.011 10.201 6.345 1.00 69.44 93 THR A N 1
ATOM 674 C CA . THR A 1 93 ? 3.851 11.410 6.265 1.00 69.44 93 THR A CA 1
ATOM 675 C C . THR A 1 93 ? 4.296 11.893 7.649 1.00 69.44 93 THR A C 1
ATOM 677 O O . THR A 1 93 ? 5.473 12.189 7.855 1.00 69.44 93 THR A O 1
ATOM 680 N N . GLU A 1 94 ? 3.385 11.931 8.624 1.00 69.25 94 GLU A N 1
ATOM 681 C CA . GLU A 1 94 ? 3.690 12.281 10.018 1.00 69.25 94 GLU A CA 1
ATOM 682 C C . GLU A 1 94 ? 4.695 11.284 10.624 1.00 69.25 94 GLU A C 1
ATOM 684 O O . GLU A 1 94 ? 5.658 11.673 11.292 1.00 69.25 94 GLU A O 1
ATOM 689 N N . ALA A 1 95 ? 4.528 9.990 10.336 1.00 65.62 95 ALA A N 1
ATOM 690 C CA . ALA A 1 95 ? 5.436 8.952 10.802 1.00 65.62 95 ALA A CA 1
ATOM 691 C C . ALA A 1 95 ? 6.839 9.086 10.180 1.00 65.62 95 ALA A C 1
ATOM 693 O O . ALA A 1 95 ? 7.834 8.980 10.903 1.00 65.62 95 ALA A O 1
ATOM 694 N N . VAL A 1 96 ? 6.920 9.407 8.886 1.00 62.28 96 VAL A N 1
ATOM 695 C CA . VAL A 1 96 ? 8.163 9.714 8.159 1.00 62.28 96 VAL A CA 1
ATOM 696 C C . VAL A 1 96 ? 8.888 10.920 8.760 1.00 62.28 96 VAL A C 1
ATOM 698 O O . VAL A 1 96 ? 10.074 10.829 9.081 1.00 62.28 96 VAL A O 1
ATOM 701 N N . GLY A 1 97 ? 8.177 12.033 8.970 1.00 64.94 97 GLY A N 1
ATOM 702 C CA . GLY A 1 97 ? 8.750 13.265 9.523 1.00 64.94 97 GLY A CA 1
ATOM 703 C C . GLY A 1 97 ? 9.282 13.106 10.949 1.00 64.94 97 GLY A C 1
ATOM 704 O O . GLY A 1 97 ? 10.208 13.804 11.352 1.00 64.94 97 GLY A O 1
ATOM 705 N N . SER A 1 98 ? 8.746 12.145 11.704 1.00 65.94 98 SER A N 1
ATOM 706 C CA . SER A 1 98 ? 9.154 11.887 13.086 1.00 65.94 98 SER A CA 1
ATOM 707 C C . SER A 1 98 ? 10.479 11.123 13.245 1.00 65.94 98 SER A C 1
ATOM 709 O O . SER A 1 98 ? 10.886 10.885 14.380 1.00 65.94 98 SER A O 1
ATOM 711 N N . GLN A 1 99 ? 11.130 10.687 12.152 1.00 59.91 99 GLN A N 1
ATOM 712 C CA . GLN A 1 99 ? 12.328 9.819 12.166 1.00 59.91 99 GLN A CA 1
ATOM 713 C C . GLN A 1 99 ? 12.179 8.525 12.993 1.00 59.91 99 GLN A C 1
ATOM 715 O O . GLN A 1 99 ? 13.154 7.822 13.249 1.00 59.91 99 GLN A O 1
ATOM 720 N N . ARG A 1 100 ? 10.957 8.141 13.381 1.00 58.75 100 ARG A N 1
ATOM 721 C CA . ARG A 1 100 ? 10.694 6.940 14.193 1.00 58.75 100 ARG A CA 1
ATOM 722 C C . ARG A 1 100 ? 10.837 5.631 13.413 1.00 58.75 100 ARG A C 1
ATOM 724 O O . ARG A 1 100 ? 10.446 4.579 13.912 1.00 58.75 100 ARG A O 1
ATOM 731 N N . TRP A 1 101 ? 11.337 5.673 12.180 1.00 58.44 101 TRP A N 1
ATOM 732 C CA . TRP A 1 101 ? 11.360 4.521 11.290 1.00 58.44 101 TRP A CA 1
ATOM 733 C C . TRP A 1 101 ? 12.765 3.929 11.186 1.00 58.44 101 TRP A C 1
ATOM 735 O O . TRP A 1 101 ? 13.671 4.588 10.676 1.00 58.44 101 TRP A O 1
ATOM 745 N N . PRO A 1 102 ? 12.964 2.672 11.626 1.00 53.38 102 PRO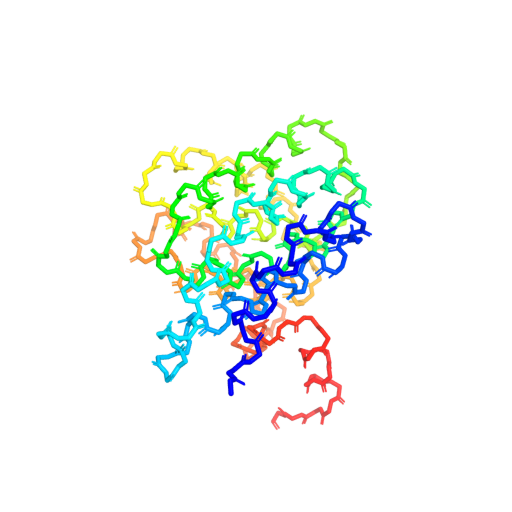 A N 1
ATOM 746 C CA . PRO A 1 102 ? 14.204 1.970 11.354 1.00 53.38 102 PRO A CA 1
ATOM 747 C C . PRO A 1 102 ? 14.378 1.788 9.841 1.00 53.38 102 PRO A C 1
ATOM 749 O O . PRO A 1 102 ? 13.419 1.516 9.120 1.00 53.38 102 PRO A O 1
ATOM 752 N N . SER A 1 103 ? 15.621 1.921 9.386 1.00 50.16 103 SER A N 1
ATOM 753 C CA . SER A 1 103 ? 16.116 2.050 8.005 1.00 50.16 103 SER A CA 1
ATOM 754 C C . SER A 1 103 ? 15.852 0.876 7.037 1.00 50.16 103 SER A C 1
ATOM 756 O O . SER A 1 103 ? 16.587 0.701 6.067 1.00 50.16 103 SER A O 1
ATOM 758 N N . ARG A 1 104 ? 14.824 0.046 7.255 1.00 54.75 104 ARG A N 1
ATOM 759 C CA . ARG A 1 104 ? 14.529 -1.115 6.398 1.00 54.75 104 ARG A CA 1
ATOM 760 C C . ARG A 1 104 ? 13.590 -0.768 5.235 1.00 54.75 104 ARG A C 1
ATOM 762 O O . ARG A 1 104 ? 12.638 -0.004 5.364 1.00 54.75 104 ARG A O 1
ATOM 769 N N . THR A 1 105 ? 13.894 -1.365 4.088 1.00 53.41 105 THR A N 1
ATOM 770 C CA . THR A 1 105 ? 13.688 -0.839 2.731 1.00 53.41 105 THR A CA 1
ATOM 771 C C . THR A 1 105 ? 12.314 -1.058 2.090 1.00 53.41 105 THR A C 1
ATOM 773 O O . THR A 1 105 ? 11.983 -0.327 1.167 1.00 53.41 105 THR A O 1
ATOM 776 N N . CYS A 1 106 ? 11.463 -1.965 2.585 1.00 52.53 106 CYS A N 1
ATOM 777 C CA . CYS A 1 106 ? 10.129 -2.196 1.990 1.00 52.53 106 CYS A CA 1
ATOM 778 C C . CYS A 1 106 ? 9.049 -1.173 2.383 1.00 52.53 106 CYS A C 1
ATOM 780 O O . CYS A 1 106 ? 7.951 -1.205 1.837 1.00 52.53 106 CYS A O 1
ATOM 782 N N . ARG A 1 107 ? 9.306 -0.298 3.361 1.00 58.84 107 ARG A N 1
ATOM 783 C CA . ARG A 1 107 ? 8.235 0.448 4.051 1.00 58.84 107 ARG A CA 1
ATOM 784 C C . ARG A 1 107 ? 7.786 1.718 3.321 1.00 58.84 107 ARG A C 1
ATOM 786 O O . ARG A 1 107 ? 6.685 2.203 3.559 1.00 58.84 107 ARG A O 1
ATOM 793 N N . TRP A 1 108 ? 8.622 2.239 2.427 1.00 57.25 108 TRP A N 1
ATOM 794 C CA . TRP A 1 108 ? 8.388 3.501 1.719 1.00 57.25 108 TRP A CA 1
ATOM 795 C C . TRP A 1 108 ? 7.528 3.341 0.467 1.00 57.25 108 TRP A C 1
ATOM 797 O O . TRP A 1 108 ? 6.769 4.250 0.135 1.00 57.25 108 TRP A O 1
ATOM 807 N N . CYS A 1 109 ? 7.589 2.170 -0.177 1.00 57.31 109 CYS A N 1
ATOM 808 C CA . CYS A 1 109 ? 6.837 1.887 -1.397 1.00 57.31 109 CYS A CA 1
ATOM 809 C C . CYS A 1 109 ? 5.331 2.033 -1.162 1.00 57.31 109 CYS A C 1
ATOM 811 O O . CYS A 1 109 ? 4.649 2.670 -1.951 1.00 57.31 109 CYS A O 1
ATOM 813 N N . SER A 1 110 ? 4.834 1.544 -0.024 1.00 58.91 110 SER A N 1
ATOM 814 C CA . SER A 1 110 ? 3.420 1.602 0.357 1.00 58.91 110 SER A CA 1
ATOM 815 C C . SER A 1 110 ? 2.915 3.026 0.597 1.00 58.91 110 SER A C 1
ATOM 817 O O . SER A 1 110 ? 1.806 3.358 0.201 1.00 58.91 110 SER A O 1
ATOM 819 N N . VAL A 1 111 ? 3.724 3.882 1.230 1.00 58.06 111 VAL A N 1
ATOM 820 C CA . VAL A 1 111 ? 3.377 5.294 1.485 1.00 58.06 111 VAL A CA 1
ATOM 821 C C . VAL A 1 111 ? 3.287 6.073 0.181 1.00 58.06 111 VAL A C 1
ATOM 823 O O . VAL A 1 111 ? 2.400 6.903 0.004 1.00 58.06 111 VAL A O 1
ATOM 826 N N . HIS A 1 112 ? 4.198 5.777 -0.738 1.00 60.12 112 HIS A N 1
ATOM 827 C CA . HIS A 1 112 ? 4.256 6.433 -2.029 1.00 60.12 112 HIS A CA 1
ATOM 828 C C . HIS A 1 112 ? 3.121 5.996 -2.958 1.00 60.12 112 HIS A C 1
ATOM 830 O O . HIS A 1 112 ? 2.428 6.832 -3.524 1.00 60.12 112 HIS A O 1
ATOM 836 N N . LEU A 1 113 ? 2.861 4.689 -2.990 1.00 58.19 113 LEU A N 1
ATOM 837 C CA . LEU A 1 113 ? 1.729 4.050 -3.655 1.00 58.19 113 LEU A CA 1
ATOM 838 C C . LEU A 1 113 ? 0.377 4.699 -3.335 1.00 58.19 113 LEU A C 1
ATOM 840 O O . LEU A 1 113 ? -0.469 4.867 -4.209 1.00 58.19 113 LEU A O 1
ATOM 844 N N . LEU A 1 114 ? 0.176 5.075 -2.072 1.00 60.00 114 LEU A N 1
ATOM 845 C CA . LEU A 1 114 ? -1.041 5.744 -1.611 1.00 60.00 114 LEU A CA 1
ATOM 846 C C . LEU A 1 114 ? -1.122 7.204 -2.067 1.00 60.00 114 LEU A C 1
ATOM 848 O O . LEU A 1 114 ? -2.218 7.716 -2.270 1.00 60.00 114 LEU A O 1
ATOM 852 N N . GLY A 1 115 ? 0.028 7.863 -2.227 1.00 58.44 115 GLY A N 1
ATOM 853 C CA . GLY A 1 115 ? 0.119 9.234 -2.721 1.00 58.44 115 GLY A CA 1
ATOM 854 C C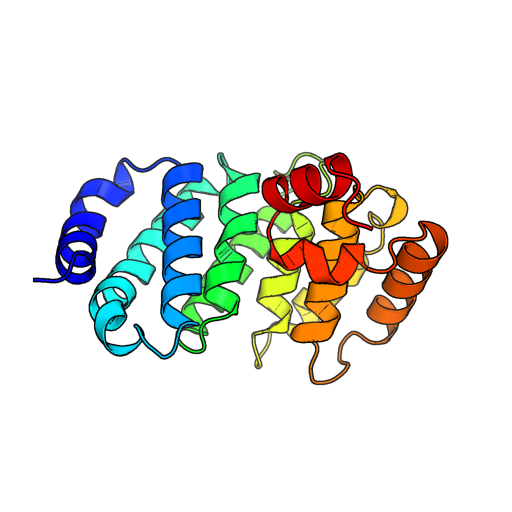 . GLY A 1 115 ? -0.198 9.356 -4.212 1.00 58.44 115 GLY A C 1
ATOM 855 O O . GLY A 1 115 ? -0.857 10.317 -4.592 1.00 58.44 115 GLY A O 1
ATOM 856 N N . CYS A 1 116 ? 0.203 8.378 -5.035 1.00 55.84 116 CYS A N 1
ATOM 857 C CA . CYS A 1 116 ? -0.023 8.397 -6.489 1.00 55.84 116 CYS A CA 1
ATOM 858 C C . CYS A 1 116 ? -1.505 8.287 -6.896 1.00 55.84 116 CYS A C 1
ATOM 860 O O . CYS A 1 116 ? -1.882 8.765 -7.956 1.00 55.84 116 CYS A O 1
ATOM 862 N N . ARG A 1 117 ? -2.368 7.684 -6.063 1.00 57.78 117 ARG A N 1
ATOM 863 C CA . ARG A 1 117 ? -3.807 7.500 -6.360 1.00 57.78 117 ARG A CA 1
ATOM 864 C C . ARG A 1 117 ? -4.688 8.706 -6.035 1.00 57.78 117 ARG A C 1
ATOM 866 O O . ARG A 1 117 ? -5.860 8.685 -6.395 1.00 57.78 117 ARG A O 1
ATOM 873 N N . LEU A 1 118 ? -4.178 9.712 -5.326 1.00 56.25 118 LEU A N 1
ATOM 874 C CA . LEU A 1 118 ? -4.985 10.836 -4.850 1.00 56.25 118 LEU A CA 1
ATOM 875 C C . LEU A 1 118 ? -4.909 12.018 -5.830 1.00 56.25 118 LEU A C 1
ATOM 877 O O . LEU A 1 118 ? -3.875 12.686 -5.879 1.00 56.25 118 LEU A O 1
ATOM 881 N N . PRO A 1 119 ? -5.997 12.338 -6.562 1.00 48.41 119 PRO A N 1
ATOM 882 C CA . PRO A 1 119 ? -5.983 13.329 -7.644 1.00 48.41 119 PRO A CA 1
ATOM 883 C C . PRO A 1 119 ? -5.789 14.777 -7.173 1.00 48.41 119 PRO A C 1
ATOM 885 O O . PRO A 1 119 ? -5.642 15.684 -7.990 1.00 48.41 119 PRO A O 1
ATOM 888 N N . THR A 1 120 ? -5.802 15.046 -5.864 1.00 48.91 120 THR A N 1
ATOM 889 C CA . THR A 1 120 ? -5.764 16.417 -5.356 1.00 48.91 120 THR A CA 1
ATOM 890 C C . THR A 1 120 ? -4.853 16.572 -4.139 1.00 48.91 120 THR A C 1
ATOM 892 O O . THR A 1 120 ? -5.134 16.068 -3.060 1.00 48.91 120 THR A O 1
ATOM 895 N N . LYS A 1 121 ? -3.800 17.385 -4.311 1.00 45.31 121 LYS A N 1
ATOM 896 C CA . LYS A 1 121 ? -2.976 18.055 -3.277 1.00 45.31 121 LYS A CA 1
ATOM 897 C C . LYS A 1 121 ? -1.850 17.288 -2.574 1.00 45.31 121 LYS A C 1
ATOM 899 O O . LYS A 1 121 ? -1.118 17.930 -1.823 1.00 45.31 121 LYS A O 1
ATOM 904 N N . ILE A 1 122 ? -1.603 16.011 -2.867 1.00 49.50 122 ILE A N 1
ATOM 905 C CA . ILE A 1 122 ? -0.398 15.311 -2.362 1.00 49.50 122 ILE A CA 1
ATOM 906 C C . ILE A 1 122 ? 0.772 15.374 -3.365 1.00 49.50 122 ILE A C 1
ATOM 908 O O . ILE A 1 122 ? 1.845 14.887 -3.061 1.00 49.50 122 ILE A O 1
ATOM 912 N N . CYS A 1 123 ? 0.652 16.065 -4.505 1.00 49.97 123 CYS A N 1
ATOM 913 C CA . CYS A 1 123 ? 1.718 16.152 -5.523 1.00 49.97 123 CYS A CA 1
ATOM 914 C C . CYS A 1 123 ? 3.077 16.646 -4.958 1.00 49.97 123 CYS A C 1
ATOM 916 O O . CYS A 1 123 ? 4.131 16.074 -5.229 1.00 49.97 123 CYS A O 1
ATOM 918 N N . CYS A 1 124 ? 3.078 17.639 -4.057 1.00 50.78 124 CYS A N 1
ATOM 919 C CA . CYS A 1 124 ? 4.321 18.116 -3.432 1.00 50.78 124 CYS A CA 1
ATOM 920 C C . CYS A 1 124 ? 4.905 17.104 -2.430 1.00 50.78 124 CYS A C 1
ATOM 922 O O . CYS A 1 124 ? 6.120 16.994 -2.276 1.00 50.78 124 CYS A O 1
ATOM 924 N N . THR A 1 125 ? 4.043 16.374 -1.719 1.00 55.31 125 THR A N 1
ATOM 925 C CA . THR A 1 125 ? 4.451 15.385 -0.716 1.00 55.31 125 THR A CA 1
ATOM 926 C C . THR A 1 125 ? 4.884 14.082 -1.378 1.00 55.31 125 THR A C 1
ATOM 928 O O . THR A 1 125 ? 5.861 13.496 -0.924 1.00 55.31 125 THR A O 1
ATOM 931 N N . SER A 1 126 ? 4.237 13.654 -2.466 1.00 61.94 126 SER A N 1
ATOM 932 C CA . SER A 1 126 ? 4.661 12.501 -3.260 1.00 61.94 126 SER A CA 1
ATOM 933 C C . SER A 1 126 ? 6.034 12.783 -3.863 1.00 61.94 126 SER A C 1
ATOM 935 O O . SER A 1 126 ? 6.960 12.032 -3.581 1.00 61.94 126 SER A O 1
ATOM 937 N N . GLN A 1 127 ? 6.229 13.919 -4.542 1.00 63.56 127 GLN A N 1
ATOM 938 C CA . GLN A 1 127 ? 7.537 14.314 -5.078 1.00 63.56 127 GLN A CA 1
ATOM 939 C C . GLN A 1 127 ? 8.611 14.434 -3.986 1.00 63.56 127 GLN A C 1
ATOM 941 O O . GLN A 1 127 ? 9.737 13.973 -4.176 1.00 63.56 127 GLN A O 1
ATOM 946 N N . TYR A 1 128 ? 8.277 14.998 -2.819 1.00 63.97 128 TYR A N 1
ATOM 947 C CA . TYR A 1 128 ? 9.201 15.070 -1.684 1.00 63.97 128 TYR A CA 1
ATOM 948 C C . TYR A 1 128 ? 9.580 13.679 -1.161 1.00 63.97 128 TYR A C 1
ATOM 950 O O . TYR A 1 128 ? 10.763 13.400 -0.975 1.00 63.97 128 TYR A O 1
ATOM 958 N N . VAL A 1 129 ? 8.605 12.791 -0.947 1.00 64.56 129 VAL A N 1
ATOM 959 C CA . VAL A 1 129 ? 8.842 11.417 -0.481 1.00 64.56 129 VAL A CA 1
ATOM 960 C C . VAL A 1 129 ? 9.647 10.633 -1.517 1.00 64.56 129 VAL A C 1
ATOM 962 O O . VAL A 1 129 ? 10.612 9.966 -1.144 1.00 64.56 129 VAL A O 1
ATOM 965 N N . THR A 1 130 ? 9.324 10.759 -2.806 1.00 68.00 130 THR A N 1
ATOM 966 C CA . THR A 1 130 ? 10.113 10.182 -3.900 1.00 68.00 130 THR A CA 1
ATOM 967 C C . THR A 1 130 ? 11.558 10.651 -3.813 1.00 68.00 130 THR A C 1
ATOM 969 O O . THR A 1 130 ? 12.453 9.850 -3.564 1.00 68.00 130 THR A O 1
ATOM 972 N N . ALA A 1 131 ? 11.788 11.960 -3.926 1.00 67.12 131 ALA A N 1
ATOM 973 C CA . ALA A 1 131 ? 13.125 12.515 -4.080 1.00 67.12 131 ALA A CA 1
ATOM 974 C C . ALA A 1 131 ? 13.983 12.410 -2.810 1.00 67.12 131 ALA A C 1
ATOM 976 O O . ALA A 1 131 ? 15.199 12.236 -2.893 1.00 67.12 131 ALA A O 1
ATOM 977 N N . LYS A 1 132 ? 13.386 12.562 -1.620 1.00 66.94 132 LYS A N 1
ATOM 978 C CA . LYS A 1 132 ? 14.128 12.628 -0.349 1.00 66.94 132 LYS A CA 1
ATOM 979 C C . LYS A 1 132 ? 14.173 11.315 0.408 1.00 66.94 132 LYS A C 1
ATOM 9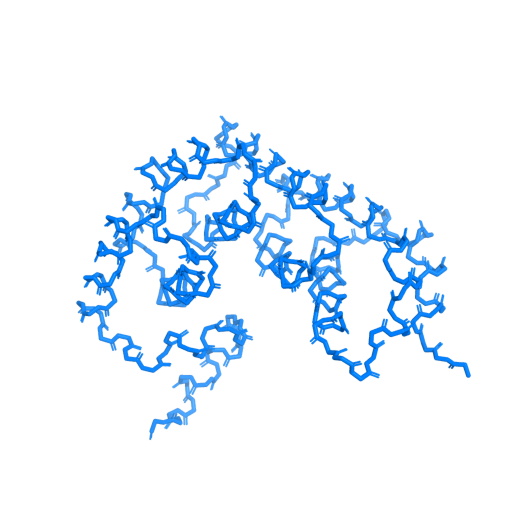81 O O . LYS A 1 132 ? 15.096 11.133 1.198 1.00 66.94 132 LYS A O 1
ATOM 986 N N . CYS A 1 133 ? 13.214 10.421 0.193 1.00 67.69 133 CYS A N 1
ATOM 987 C CA . CYS A 1 133 ? 13.138 9.176 0.951 1.00 67.69 133 CYS A CA 1
ATOM 988 C C . CYS A 1 133 ? 13.397 7.954 0.071 1.00 67.69 133 CYS A C 1
ATOM 990 O O . CYS A 1 133 ? 14.140 7.069 0.480 1.00 67.69 133 CYS A O 1
ATOM 992 N N . ILE A 1 134 ? 12.824 7.907 -1.132 1.00 71.62 134 ILE A N 1
ATOM 993 C CA . ILE A 1 134 ? 12.823 6.692 -1.954 1.00 71.62 134 ILE A CA 1
ATOM 994 C C . ILE A 1 134 ? 14.020 6.635 -2.898 1.00 71.62 134 ILE A C 1
ATOM 996 O O . ILE A 1 134 ? 14.737 5.636 -2.876 1.00 71.62 134 ILE A O 1
ATOM 1000 N N . SER A 1 135 ? 14.285 7.695 -3.668 1.00 78.25 135 SER A N 1
ATOM 1001 C CA . SER A 1 135 ? 15.413 7.749 -4.608 1.00 78.25 135 SER A CA 1
ATOM 1002 C C . SER A 1 135 ? 16.753 7.378 -3.953 1.00 78.25 135 SER A C 1
ATOM 1004 O O . SER A 1 135 ? 17.450 6.527 -4.501 1.00 78.25 135 SER A O 1
ATOM 1006 N N . PRO A 1 136 ? 17.111 7.882 -2.749 1.00 80.44 136 PRO A N 1
ATOM 1007 C CA . PRO A 1 136 ? 18.380 7.528 -2.097 1.00 80.44 136 PRO A CA 1
ATOM 1008 C C . PRO A 1 136 ? 18.453 6.090 -1.555 1.00 80.44 136 PRO A C 1
ATOM 1010 O O . PRO A 1 136 ? 19.472 5.701 -0.978 1.00 80.44 136 PRO A O 1
ATOM 1013 N N . MET A 1 137 ? 17.351 5.339 -1.633 1.00 78.88 137 MET A N 1
ATOM 1014 C CA . MET A 1 137 ? 17.234 3.976 -1.122 1.00 78.88 137 MET A CA 1
ATOM 1015 C C . MET A 1 137 ? 17.084 2.928 -2.227 1.00 78.88 137 MET A C 1
ATOM 1017 O O . MET A 1 137 ? 17.091 1.744 -1.890 1.00 78.88 137 MET A O 1
ATOM 1021 N N . LEU A 1 138 ? 16.947 3.321 -3.501 1.00 82.31 138 LEU A N 1
ATOM 1022 C CA . LEU A 1 138 ? 16.711 2.395 -4.618 1.00 82.31 138 LEU A CA 1
ATOM 1023 C C . LEU A 1 138 ? 17.770 1.285 -4.678 1.00 82.31 138 LEU A C 1
ATOM 1025 O O . LEU A 1 138 ? 17.427 0.102 -4.676 1.00 82.31 138 LEU A O 1
ATOM 1029 N N . ASP A 1 139 ? 19.046 1.656 -4.581 1.00 81.75 139 ASP A N 1
ATOM 1030 C CA . ASP A 1 139 ? 20.207 0.754 -4.555 1.00 81.75 139 ASP A CA 1
ATOM 1031 C C . ASP A 1 139 ? 20.182 -0.245 -3.378 1.00 81.75 139 ASP A C 1
ATOM 1033 O O . ASP A 1 139 ? 20.735 -1.341 -3.450 1.00 81.75 139 ASP A O 1
ATOM 1037 N N . LYS A 1 140 ? 19.477 0.092 -2.296 1.00 80.38 140 LYS A N 1
ATOM 1038 C CA . LYS A 1 140 ? 19.361 -0.724 -1.077 1.00 80.38 140 LYS A CA 1
ATOM 1039 C C . LYS A 1 140 ? 18.058 -1.510 -1.001 1.00 80.38 140 LYS A C 1
ATOM 1041 O O . LYS A 1 140 ? 17.918 -2.369 -0.123 1.00 80.38 140 LYS A O 1
ATOM 1046 N N . MET A 1 141 ? 17.082 -1.223 -1.862 1.00 80.44 141 MET A N 1
ATOM 1047 C CA . MET A 1 141 ? 15.817 -1.952 -1.861 1.00 80.44 141 MET A CA 1
ATOM 1048 C C . MET A 1 141 ? 16.043 -3.428 -2.159 1.00 80.44 141 MET A C 1
ATOM 1050 O O . MET A 1 141 ? 16.893 -3.794 -2.968 1.00 80.44 141 MET A O 1
ATOM 1054 N N . ASN A 1 142 ? 15.285 -4.296 -1.487 1.00 81.88 142 ASN A N 1
ATOM 1055 C CA . ASN A 1 142 ? 15.275 -5.699 -1.876 1.00 81.88 142 ASN A CA 1
ATOM 1056 C C . ASN A 1 142 ? 14.527 -5.860 -3.210 1.00 81.88 142 ASN A C 1
ATOM 1058 O O . ASN A 1 142 ? 13.838 -4.955 -3.679 1.00 81.88 142 ASN A O 1
ATOM 1062 N N . HIS A 1 143 ? 14.687 -7.027 -3.825 1.00 85.38 143 HIS A N 1
ATOM 1063 C CA . HIS A 1 143 ? 14.179 -7.286 -5.169 1.00 85.38 143 HIS A CA 1
ATOM 1064 C C . HIS A 1 143 ? 12.657 -7.108 -5.262 1.00 85.38 143 HIS A C 1
ATOM 1066 O O . HIS A 1 143 ? 12.181 -6.407 -6.151 1.00 85.38 143 HIS A O 1
ATOM 1072 N N . TRP A 1 144 ? 11.905 -7.670 -4.306 1.00 82.88 144 TRP A N 1
ATOM 1073 C CA . TRP A 1 144 ? 10.450 -7.520 -4.273 1.00 82.88 144 TRP A CA 1
ATOM 1074 C C . TRP A 1 144 ? 10.029 -6.058 -4.117 1.00 82.88 144 TRP A C 1
ATOM 1076 O O . TRP A 1 144 ? 9.152 -5.603 -4.837 1.00 82.88 144 TRP A O 1
ATOM 1086 N N . GLY A 1 145 ? 10.668 -5.309 -3.215 1.00 78.88 145 GLY A N 1
ATOM 1087 C CA . GLY A 1 145 ? 10.352 -3.906 -2.965 1.00 78.88 145 GLY A CA 1
ATOM 1088 C C . GLY A 1 145 ? 10.555 -3.031 -4.199 1.00 78.88 145 GLY A C 1
ATOM 1089 O O . GLY A 1 145 ? 9.712 -2.180 -4.467 1.00 78.88 145 GLY A O 1
ATOM 1090 N N . LEU A 1 146 ? 11.617 -3.281 -4.976 1.00 83.94 146 LEU A N 1
ATOM 1091 C CA . LEU A 1 146 ? 11.856 -2.578 -6.239 1.00 83.94 146 LEU A CA 1
ATOM 1092 C C . LEU A 1 146 ? 10.824 -2.967 -7.309 1.00 83.94 146 LEU A C 1
ATOM 1094 O O . LEU A 1 146 ? 10.287 -2.096 -7.988 1.00 83.94 146 LEU A O 1
ATOM 1098 N N . CYS A 1 147 ? 10.503 -4.258 -7.431 1.00 84.00 147 CYS A N 1
ATOM 1099 C CA . CYS A 1 147 ? 9.494 -4.751 -8.374 1.00 84.00 147 CYS A CA 1
ATOM 1100 C C . CYS A 1 147 ? 8.102 -4.185 -8.060 1.00 84.00 147 CYS A C 1
ATOM 1102 O O . CYS A 1 147 ? 7.447 -3.643 -8.945 1.00 84.00 147 CYS A O 1
ATOM 1104 N N . ALA A 1 148 ? 7.696 -4.236 -6.789 1.00 78.44 148 ALA A N 1
ATOM 1105 C CA . ALA A 1 148 ? 6.429 -3.697 -6.308 1.00 78.44 148 ALA A CA 1
ATOM 1106 C C . ALA A 1 148 ? 6.342 -2.188 -6.524 1.00 78.44 148 ALA A C 1
ATOM 1108 O O . ALA A 1 148 ? 5.300 -1.695 -6.940 1.00 78.44 148 ALA A O 1
ATOM 1109 N N . LEU A 1 149 ? 7.437 -1.459 -6.285 1.00 81.19 149 LEU A N 1
ATOM 1110 C CA . LEU A 1 149 ? 7.510 -0.032 -6.577 1.00 81.19 149 LEU A CA 1
ATOM 1111 C C . LEU A 1 149 ? 7.442 0.251 -8.080 1.00 81.19 149 LEU A C 1
ATOM 1113 O O . LEU A 1 149 ? 6.867 1.244 -8.484 1.00 81.19 149 LEU A O 1
ATOM 1117 N N . THR A 1 150 ? 8.003 -0.603 -8.928 1.00 84.75 150 THR A N 1
ATOM 1118 C CA . THR A 1 150 ? 7.958 -0.387 -10.383 1.00 84.75 150 THR A CA 1
ATOM 1119 C C . THR A 1 150 ? 6.551 -0.589 -10.913 1.00 84.75 150 THR A C 1
ATOM 1121 O O . THR A 1 150 ? 5.998 0.301 -11.551 1.00 84.75 150 THR A O 1
ATOM 1124 N N . TRP A 1 151 ? 5.946 -1.721 -10.559 1.00 81.88 151 TRP A N 1
ATOM 1125 C CA . TRP A 1 151 ? 4.566 -2.038 -10.906 1.00 81.88 151 TRP A CA 1
ATOM 1126 C C . TRP A 1 151 ? 3.592 -0.965 -10.399 1.00 81.88 151 TRP A C 1
ATOM 1128 O O . TRP A 1 151 ? 2.715 -0.508 -11.121 1.00 81.88 151 TRP A O 1
ATOM 1138 N N . ALA A 1 152 ? 3.808 -0.492 -9.172 1.00 76.31 152 ALA A N 1
ATOM 1139 C CA . ALA A 1 152 ? 3.074 0.611 -8.570 1.00 76.31 152 ALA A CA 1
ATOM 1140 C C . ALA A 1 152 ? 2.994 1.866 -9.450 1.00 76.31 152 ALA A C 1
ATOM 1142 O O . ALA A 1 152 ? 1.905 2.399 -9.645 1.00 76.31 152 ALA A O 1
ATOM 1143 N N . TYR A 1 153 ? 4.130 2.349 -9.957 1.00 77.69 153 TYR A N 1
ATOM 1144 C CA . TYR A 1 153 ? 4.145 3.532 -10.819 1.00 77.69 153 TYR A CA 1
ATOM 1145 C C . TYR A 1 153 ? 3.515 3.249 -12.182 1.00 77.69 153 TYR A C 1
ATOM 1147 O O . TYR A 1 153 ? 2.772 4.090 -12.671 1.00 77.69 153 TYR A O 1
ATOM 1155 N N . GLN A 1 154 ? 3.734 2.059 -12.749 1.00 78.94 154 GLN A N 1
ATOM 1156 C CA . GLN A 1 154 ? 3.125 1.664 -14.026 1.00 78.94 154 GLN A CA 1
ATOM 1157 C C . GLN A 1 154 ? 1.590 1.679 -13.977 1.00 78.94 154 GLN A C 1
ATOM 1159 O O . GLN A 1 154 ? 0.948 2.062 -14.949 1.00 78.94 154 GLN A O 1
ATOM 1164 N N . GLU A 1 155 ? 1.002 1.282 -12.848 1.00 74.44 155 GLU A N 1
ATOM 1165 C CA . GLU A 1 155 ? -0.454 1.168 -12.702 1.00 74.44 155 GLU A CA 1
ATOM 1166 C C . GLU A 1 155 ? -1.130 2.431 -12.153 1.00 74.44 155 GLU A C 1
ATOM 1168 O O . GLU A 1 155 ? -2.339 2.605 -12.317 1.00 74.44 155 GLU A O 1
ATOM 1173 N N . LEU A 1 156 ? -0.395 3.285 -11.431 1.00 66.44 156 LEU A N 1
ATOM 1174 C CA . LEU A 1 156 ? -0.998 4.368 -10.646 1.00 66.44 156 LEU A CA 1
ATOM 1175 C C . LEU A 1 156 ? -0.532 5.766 -11.045 1.00 66.44 156 LEU A C 1
ATOM 1177 O O . LEU A 1 156 ? -1.270 6.711 -10.782 1.00 66.44 156 LEU A O 1
ATOM 1181 N N . ASP A 1 157 ? 0.623 5.924 -11.697 1.00 74.50 157 ASP A N 1
ATOM 1182 C CA . ASP A 1 157 ? 1.055 7.214 -12.255 1.00 74.50 157 ASP A CA 1
ATOM 1183 C C . ASP A 1 157 ? 0.480 7.418 -13.664 1.00 74.50 157 ASP A C 1
ATOM 1185 O O . ASP A 1 157 ? 1.195 7.545 -14.653 1.00 74.50 157 ASP A O 1
ATOM 1189 N N . LEU A 1 158 ? -0.853 7.425 -13.762 1.00 70.06 158 LEU A N 1
ATOM 1190 C CA . LEU A 1 158 ? -1.579 7.469 -15.040 1.00 70.06 158 LEU A CA 1
ATOM 1191 C C . LEU A 1 158 ? -1.348 8.761 -15.848 1.00 70.06 158 LEU A C 1
ATOM 1193 O O . LEU A 1 158 ? -1.724 8.827 -17.017 1.00 70.06 158 LEU A O 1
ATOM 1197 N N . CYS A 1 159 ? -0.778 9.790 -15.219 1.00 76.25 159 CYS A N 1
ATOM 1198 C CA . CYS A 1 159 ? -0.545 11.110 -15.802 1.00 76.25 159 CYS A CA 1
ATOM 1199 C C . CYS A 1 159 ? 0.948 11.419 -16.019 1.00 76.25 159 CYS A C 1
ATOM 1201 O O . CYS A 1 159 ? 1.270 12.564 -16.339 1.00 76.25 159 CYS A O 1
ATOM 1203 N N . ASP A 1 160 ? 1.844 10.442 -15.829 1.00 80.50 160 ASP A N 1
ATOM 1204 C CA . ASP A 1 160 ? 3.302 10.614 -15.913 1.00 80.50 160 ASP A CA 1
ATOM 1205 C C . ASP A 1 160 ? 3.846 11.753 -15.014 1.00 80.50 160 ASP A C 1
ATOM 1207 O O . ASP A 1 160 ? 4.855 12.396 -15.332 1.00 80.50 160 ASP A O 1
ATOM 1211 N N . GLU A 1 161 ? 3.207 12.028 -13.868 1.00 77.12 161 GLU A N 1
ATOM 1212 C CA . GLU A 1 161 ? 3.623 13.106 -12.954 1.00 77.12 161 GLU A CA 1
ATOM 1213 C C . GLU A 1 161 ? 4.992 12.828 -12.315 1.00 77.12 161 GLU A C 1
ATOM 1215 O O . GLU A 1 161 ? 5.672 13.746 -11.838 1.00 77.12 161 GLU A O 1
ATOM 1220 N N . HIS A 1 162 ? 5.427 11.566 -12.329 1.00 80.06 162 HIS A N 1
ATOM 1221 C CA . HIS A 1 162 ? 6.687 11.106 -11.767 1.00 80.06 162 HIS A CA 1
ATOM 1222 C C . HIS A 1 162 ? 7.638 10.512 -12.815 1.00 80.06 162 HIS A C 1
ATOM 1224 O O . HIS A 1 162 ? 8.529 9.734 -12.463 1.00 80.06 162 HIS A O 1
ATOM 1230 N N . LEU A 1 163 ? 7.531 10.931 -14.082 1.00 84.19 163 LEU A N 1
ATOM 1231 C CA . LEU A 1 163 ? 8.316 10.395 -15.204 1.00 84.19 163 LEU A CA 1
ATOM 1232 C C . LEU A 1 163 ? 9.827 10.280 -14.931 1.00 84.19 163 LEU A C 1
ATOM 1234 O O . LEU A 1 163 ? 10.433 9.254 -15.235 1.00 84.19 163 LEU A O 1
ATOM 1238 N N . ALA A 1 164 ? 10.449 11.307 -14.341 1.00 85.38 164 ALA A N 1
ATOM 1239 C CA . ALA A 1 164 ? 11.884 11.287 -14.039 1.00 85.38 164 ALA A CA 1
ATOM 1240 C C . ALA A 1 164 ? 12.249 10.171 -13.045 1.00 85.38 164 ALA A C 1
ATOM 1242 O O . ALA A 1 164 ? 13.223 9.450 -13.235 1.00 85.38 164 ALA A O 1
ATOM 1243 N N . PHE A 1 165 ? 11.426 9.977 -12.014 1.00 85.31 165 PHE A N 1
ATOM 1244 C CA . PHE A 1 165 ? 11.632 8.887 -11.069 1.00 85.31 165 PHE A CA 1
ATOM 1245 C C . PHE A 1 165 ? 11.337 7.522 -11.695 1.00 85.31 165 PHE A C 1
ATOM 1247 O O . PHE A 1 165 ? 12.038 6.553 -11.414 1.00 85.31 165 PHE A O 1
ATOM 1254 N N . HIS A 1 166 ? 10.334 7.441 -12.572 1.00 85.12 166 HIS A N 1
ATOM 1255 C CA . HIS A 1 166 ? 10.039 6.220 -13.315 1.00 85.12 166 HIS A CA 1
ATOM 1256 C C . HIS A 1 166 ? 11.236 5.785 -14.177 1.00 85.12 166 HIS A C 1
ATOM 1258 O O . HIS A 1 166 ? 11.554 4.599 -14.237 1.00 85.12 166 HIS A O 1
ATOM 1264 N N . GLN A 1 167 ? 11.957 6.738 -14.775 1.00 89.12 167 GLN A N 1
ATOM 1265 C CA . GLN A 1 167 ? 13.199 6.468 -15.505 1.00 89.12 167 GLN A CA 1
ATOM 1266 C C . GLN A 1 167 ? 14.303 5.928 -14.587 1.00 89.12 167 GLN A C 1
ATOM 1268 O O . GLN A 1 167 ? 14.900 4.902 -14.911 1.00 89.12 167 GLN A O 1
ATOM 1273 N N . ASP A 1 168 ? 14.536 6.556 -13.431 1.00 88.81 168 ASP A N 1
ATOM 1274 C CA . ASP A 1 168 ? 15.521 6.080 -12.447 1.00 88.81 168 ASP A CA 1
ATOM 1275 C C . ASP A 1 168 ? 15.202 4.652 -11.973 1.00 88.81 168 ASP A C 1
ATOM 1277 O O . ASP A 1 168 ? 16.078 3.788 -11.883 1.00 88.81 168 ASP A O 1
ATOM 1281 N N . LEU A 1 169 ? 13.923 4.382 -11.714 1.00 88.44 169 LEU A N 1
ATOM 1282 C CA . LEU A 1 169 ? 13.444 3.078 -11.281 1.00 88.44 169 LEU A CA 1
ATOM 1283 C C . LEU A 1 169 ? 13.593 2.019 -12.382 1.00 88.44 169 LEU A C 1
ATOM 1285 O O . LEU A 1 169 ? 14.056 0.911 -12.109 1.00 88.44 169 LEU A O 1
ATOM 1289 N N . ALA A 1 170 ? 13.271 2.366 -13.630 1.00 88.88 170 ALA A N 1
ATOM 1290 C CA . ALA A 1 170 ? 13.451 1.492 -14.785 1.00 88.88 170 ALA A CA 1
ATOM 1291 C C . ALA A 1 170 ? 14.931 1.149 -15.025 1.00 88.88 170 ALA A C 1
ATOM 1293 O O . ALA A 1 170 ? 15.250 0.001 -15.346 1.00 88.88 170 ALA A O 1
ATOM 1294 N N . ILE A 1 171 ? 15.842 2.109 -14.820 1.00 90.88 171 ILE A N 1
ATOM 1295 C CA . ILE A 1 171 ? 17.291 1.875 -14.876 1.00 90.88 171 ILE A CA 1
ATOM 1296 C C . ILE A 1 171 ? 17.699 0.850 -13.811 1.00 90.88 171 ILE A C 1
ATOM 1298 O O . ILE A 1 171 ? 18.357 -0.137 -14.140 1.00 90.88 171 ILE A O 1
ATOM 1302 N N . GLU A 1 172 ? 17.270 1.025 -12.559 1.00 92.06 172 GLU A N 1
ATOM 1303 C CA . GLU A 1 172 ? 17.615 0.105 -11.467 1.00 92.06 172 GLU A CA 1
ATOM 1304 C C . GLU A 1 172 ? 17.049 -1.312 -11.698 1.00 92.06 172 GLU A C 1
ATOM 1306 O O . GLU A 1 172 ? 17.736 -2.316 -11.483 1.00 92.06 172 GLU A O 1
ATOM 1311 N N . VAL A 1 173 ? 15.819 -1.417 -12.209 1.00 90.38 173 VAL A N 1
ATOM 1312 C CA . VAL A 1 173 ? 15.186 -2.687 -12.603 1.00 90.38 173 VAL A CA 1
ATOM 1313 C C . VAL A 1 173 ? 15.964 -3.387 -13.715 1.00 90.38 173 VAL A C 1
ATOM 1315 O O . VAL A 1 173 ? 16.201 -4.598 -13.636 1.00 90.38 173 VAL A O 1
ATOM 1318 N N . ALA A 1 174 ? 16.386 -2.640 -14.738 1.00 89.81 174 ALA A N 1
ATOM 1319 C CA . ALA A 1 174 ? 17.171 -3.170 -15.847 1.00 89.81 174 ALA A CA 1
ATOM 1320 C C . ALA A 1 174 ? 18.554 -3.648 -15.381 1.00 89.81 174 ALA A C 1
ATOM 1322 O O . ALA A 1 174 ? 18.983 -4.743 -15.752 1.00 89.81 174 ALA A O 1
ATOM 1323 N N . LEU A 1 175 ? 19.219 -2.880 -14.508 1.00 92.25 175 LEU A N 1
ATOM 1324 C CA . LEU A 1 175 ? 20.509 -3.242 -13.913 1.00 92.25 175 LEU A CA 1
ATOM 1325 C C . LEU A 1 175 ? 20.435 -4.569 -13.143 1.00 92.25 175 LEU A C 1
ATOM 1327 O O . LEU A 1 175 ? 21.354 -5.387 -13.231 1.00 92.25 175 LEU A O 1
ATOM 1331 N N . ARG A 1 176 ? 19.329 -4.814 -12.431 1.00 90.81 176 ARG A N 1
ATOM 1332 C CA . ARG A 1 176 ? 19.118 -6.037 -11.635 1.00 90.81 176 ARG A CA 1
ATOM 1333 C C . ARG A 1 176 ? 18.429 -7.178 -12.380 1.00 90.81 176 ARG A C 1
ATOM 1335 O O . ARG A 1 176 ? 18.325 -8.272 -11.828 1.00 90.81 176 ARG A O 1
ATOM 1342 N N . LYS A 1 177 ? 18.027 -6.948 -13.634 1.00 90.69 177 LYS A N 1
ATOM 1343 C CA . LYS A 1 177 ? 17.419 -7.932 -14.542 1.00 90.69 177 LYS A CA 1
ATOM 1344 C C . LYS A 1 177 ? 16.103 -8.524 -14.020 1.00 90.69 177 LYS A C 1
ATOM 1346 O O . LYS A 1 177 ? 15.890 -9.727 -14.133 1.00 90.69 177 LYS A O 1
ATOM 1351 N N . PHE A 1 178 ? 15.209 -7.693 -13.476 1.00 81.69 178 PHE A N 1
ATOM 1352 C CA . PHE A 1 178 ? 13.945 -8.184 -12.903 1.00 81.69 178 PHE A CA 1
ATOM 1353 C C . PHE A 1 178 ? 12.844 -8.555 -13.904 1.00 81.69 178 PHE A 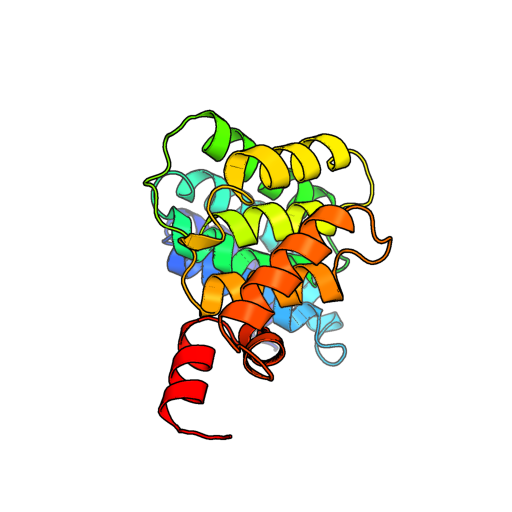C 1
ATOM 1355 O O . PHE A 1 178 ? 11.829 -9.066 -13.461 1.00 81.69 178 PHE A O 1
ATOM 1362 N N . GLY A 1 179 ? 13.019 -8.375 -15.219 1.00 76.56 179 GLY A N 1
ATOM 1363 C CA . GLY A 1 179 ? 12.142 -8.947 -16.260 1.00 76.56 179 GLY A CA 1
ATOM 1364 C C . GLY A 1 179 ? 10.651 -9.065 -15.883 1.00 76.56 179 GLY A C 1
ATOM 1365 O O . GLY A 1 179 ? 9.993 -8.062 -15.623 1.00 76.56 179 GLY A O 1
ATOM 1366 N N . GLN A 1 180 ? 10.140 -10.301 -15.819 1.00 76.25 180 GLN A N 1
ATOM 1367 C CA . GLN A 1 180 ? 8.743 -10.621 -15.470 1.00 76.25 180 GLN A CA 1
ATOM 1368 C C . GLN A 1 180 ? 8.420 -10.556 -13.961 1.00 76.25 180 GLN A C 1
ATOM 1370 O O . GLN A 1 180 ? 7.251 -10.614 -13.575 1.00 76.25 180 GLN A O 1
ATOM 1375 N N . ASP A 1 181 ? 9.419 -10.425 -13.082 1.00 78.56 181 ASP A N 1
ATOM 1376 C CA . ASP A 1 181 ? 9.214 -10.371 -11.626 1.00 78.56 181 ASP A CA 1
ATOM 1377 C C . ASP A 1 181 ? 8.448 -9.112 -11.191 1.00 78.56 181 ASP A C 1
ATOM 1379 O O . ASP A 1 181 ? 7.837 -9.108 -10.116 1.00 78.56 181 ASP A O 1
ATOM 1383 N N . VAL A 1 182 ? 8.460 -8.061 -12.020 1.00 77.88 182 VAL A N 1
ATOM 1384 C CA . VAL A 1 182 ? 7.725 -6.810 -11.787 1.00 77.88 182 VAL A CA 1
ATOM 1385 C C . VAL A 1 182 ? 6.220 -7.065 -11.749 1.00 77.88 182 VAL A C 1
ATOM 1387 O O . VAL A 1 182 ? 5.582 -6.746 -10.749 1.00 77.88 182 VAL A O 1
ATOM 1390 N N . GLU A 1 183 ? 5.655 -7.724 -12.759 1.00 74.62 183 GLU A N 1
ATOM 1391 C CA . GLU A 1 183 ? 4.211 -8.003 -12.835 1.00 74.62 183 GLU A CA 1
ATOM 1392 C C . GLU A 1 183 ? 3.747 -8.929 -11.697 1.00 74.62 183 GLU A C 1
ATOM 1394 O O . GLU A 1 183 ? 2.683 -8.745 -11.094 1.00 74.62 183 GLU A O 1
ATOM 1399 N N . ARG A 1 184 ? 4.596 -9.896 -11.327 1.00 78.06 184 ARG A N 1
ATOM 1400 C CA . ARG A 1 184 ? 4.338 -10.852 -10.237 1.00 78.06 184 ARG A CA 1
ATOM 1401 C C . ARG A 1 184 ? 4.381 -10.211 -8.849 1.00 78.06 184 ARG A C 1
ATOM 1403 O O . ARG A 1 184 ? 3.895 -10.808 -7.890 1.00 78.06 184 ARG A O 1
ATOM 1410 N N . SER A 1 185 ? 4.953 -9.016 -8.703 1.00 74.69 185 SER A N 1
ATOM 1411 C CA . SER A 1 185 ? 5.064 -8.338 -7.404 1.00 74.69 185 SER A CA 1
ATOM 1412 C C . SER A 1 185 ? 3.706 -7.972 -6.794 1.00 74.69 185 SER A C 1
ATOM 1414 O O . SER A 1 185 ? 3.584 -7.913 -5.565 1.00 74.69 185 SER A O 1
ATOM 1416 N N . SER A 1 186 ? 2.677 -7.843 -7.641 1.00 69.38 186 SER A N 1
ATOM 1417 C CA . SER A 1 186 ? 1.269 -7.650 -7.269 1.00 69.38 186 SER A CA 1
ATOM 1418 C C . SER A 1 186 ? 0.703 -8.774 -6.386 1.00 69.38 186 SER A C 1
ATOM 1420 O O . SER A 1 186 ? -0.279 -8.572 -5.669 1.00 69.38 186 SER A O 1
ATOM 1422 N N . LEU A 1 187 ? 1.341 -9.950 -6.378 1.00 70.19 187 LEU A N 1
ATOM 1423 C CA . LEU A 1 187 ? 0.956 -11.090 -5.541 1.00 70.19 187 LEU A CA 1
ATOM 1424 C C . LEU A 1 187 ? 1.335 -10.903 -4.059 1.00 70.19 187 LEU A C 1
ATOM 1426 O O . LEU A 1 187 ? 0.864 -11.651 -3.202 1.00 70.19 187 LEU A O 1
ATOM 1430 N N . GLY A 1 188 ? 2.163 -9.905 -3.742 1.00 66.81 188 GLY A N 1
ATOM 1431 C CA . GLY A 1 188 ? 2.723 -9.697 -2.408 1.00 66.81 188 GLY A CA 1
ATOM 1432 C C . GLY A 1 188 ? 4.013 -10.495 -2.162 1.00 66.81 188 GLY A C 1
ATOM 1433 O O . GLY A 1 188 ? 4.399 -11.333 -2.976 1.00 66.81 188 GLY A O 1
ATOM 1434 N N . PRO A 1 189 ? 4.715 -10.235 -1.045 1.00 67.50 189 PRO A N 1
ATOM 1435 C CA . PRO A 1 189 ? 6.104 -10.660 -0.859 1.00 67.50 189 PRO A CA 1
ATOM 1436 C C . PRO A 1 189 ? 6.277 -12.177 -0.719 1.00 67.50 189 PRO A C 1
ATOM 1438 O O . PRO A 1 189 ? 7.208 -12.730 -1.298 1.00 67.50 189 PRO A O 1
ATOM 1441 N N . GLU A 1 190 ? 5.385 -12.855 0.011 1.00 69.62 190 GLU A N 1
ATOM 1442 C CA . GLU A 1 190 ? 5.461 -14.311 0.219 1.00 69.62 190 GLU A CA 1
ATOM 1443 C C . GLU A 1 190 ? 5.135 -15.072 -1.069 1.00 69.62 190 GLU A C 1
ATOM 1445 O O . GLU A 1 190 ? 5.910 -15.909 -1.514 1.00 69.62 190 GLU A O 1
ATOM 1450 N N . ALA A 1 191 ? 4.039 -14.709 -1.742 1.00 72.00 191 ALA A N 1
ATOM 1451 C CA . ALA A 1 191 ? 3.660 -15.342 -3.001 1.00 72.00 191 ALA A CA 1
ATOM 1452 C C . ALA A 1 191 ? 4.688 -15.080 -4.116 1.00 72.00 191 ALA A C 1
ATOM 1454 O O . ALA A 1 191 ? 4.957 -15.966 -4.924 1.00 72.00 191 ALA A O 1
ATOM 1455 N N . TRP A 1 192 ? 5.296 -13.889 -4.141 1.00 76.94 192 TRP A N 1
ATOM 1456 C CA . TRP A 1 192 ? 6.393 -13.564 -5.053 1.00 76.94 192 TRP A CA 1
ATOM 1457 C C . TRP A 1 192 ? 7.640 -14.409 -4.773 1.00 76.94 192 TRP A C 1
ATOM 1459 O O . TRP A 1 192 ? 8.260 -14.932 -5.701 1.00 76.94 192 TRP A O 1
ATOM 1469 N N . LYS A 1 193 ? 7.987 -14.590 -3.494 1.00 78.81 193 LYS A N 1
ATOM 1470 C CA . LYS A 1 193 ? 9.098 -15.448 -3.078 1.00 78.81 193 LYS A CA 1
ATOM 1471 C C . LYS A 1 193 ? 8.854 -16.899 -3.496 1.00 78.81 193 LYS A C 1
ATOM 1473 O O . LYS A 1 193 ? 9.709 -17.481 -4.158 1.00 78.81 193 LYS A O 1
ATOM 1478 N N . ASP A 1 194 ? 7.667 -17.430 -3.216 1.00 79.62 194 ASP A N 1
ATOM 1479 C CA . ASP A 1 194 ? 7.282 -18.785 -3.612 1.00 79.62 194 ASP A CA 1
ATOM 1480 C C . ASP A 1 194 ? 7.275 -18.968 -5.137 1.00 79.62 194 ASP A C 1
ATOM 1482 O O . ASP A 1 194 ? 7.542 -20.064 -5.632 1.00 79.62 194 ASP A O 1
ATOM 1486 N N . ALA A 1 195 ? 6.914 -17.933 -5.903 1.00 78.69 195 ALA A N 1
ATOM 1487 C CA . ALA A 1 195 ? 6.928 -17.974 -7.364 1.00 78.69 195 ALA A CA 1
ATOM 1488 C C . ALA A 1 195 ? 8.362 -18.044 -7.913 1.00 78.69 195 ALA A C 1
ATOM 1490 O O . ALA A 1 195 ? 8.632 -18.864 -8.790 1.00 78.69 195 ALA A O 1
ATOM 1491 N N . ARG A 1 196 ? 9.288 -17.251 -7.355 1.00 78.50 196 ARG A N 1
ATOM 1492 C CA . ARG A 1 196 ? 10.710 -17.289 -7.738 1.00 78.50 196 ARG A CA 1
ATOM 1493 C C . ARG A 1 196 ? 11.398 -18.585 -7.329 1.00 78.50 196 ARG A C 1
ATOM 1495 O O . ARG A 1 196 ? 12.184 -19.123 -8.100 1.00 78.50 196 ARG A O 1
ATOM 1502 N N . GLU A 1 197 ? 11.115 -19.105 -6.136 1.00 82.75 197 GLU A N 1
ATOM 1503 C CA . GLU A 1 197 ? 11.730 -20.349 -5.647 1.00 82.75 197 GLU A CA 1
ATOM 1504 C C . GLU A 1 197 ? 11.288 -21.580 -6.446 1.00 82.75 197 GLU A C 1
ATOM 1506 O O . GLU A 1 197 ? 12.048 -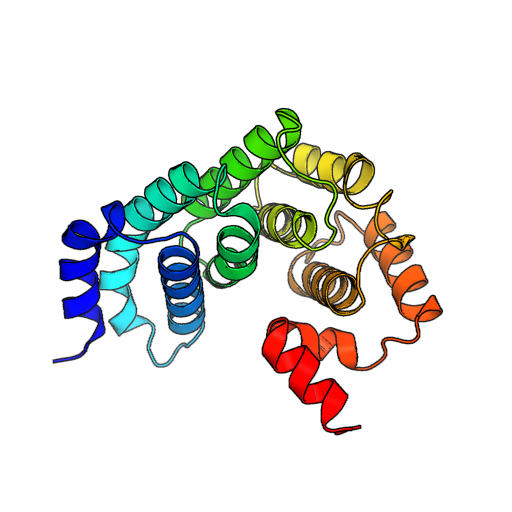22.538 -6.577 1.00 82.75 197 GLU A O 1
ATOM 1511 N N . ARG A 1 198 ? 10.083 -21.549 -7.023 1.00 79.06 198 ARG A N 1
ATOM 1512 C CA . ARG A 1 198 ? 9.560 -22.640 -7.853 1.00 79.06 198 ARG A CA 1
ATOM 1513 C C . ARG A 1 198 ? 10.102 -22.662 -9.281 1.00 79.06 198 ARG A C 1
ATOM 1515 O O . ARG A 1 198 ? 9.784 -23.602 -10.002 1.00 79.06 198 ARG A O 1
ATOM 1522 N N . GLY A 1 199 ? 10.915 -21.679 -9.682 1.00 66.56 199 GLY A N 1
ATOM 1523 C CA . GLY A 1 199 ? 11.499 -21.627 -11.025 1.00 66.56 199 GLY A CA 1
ATOM 1524 C C . GLY A 1 199 ? 10.447 -21.661 -12.132 1.00 66.56 199 GLY A C 1
ATOM 1525 O O . GLY A 1 199 ? 10.696 -22.231 -13.189 1.00 66.56 199 GLY A O 1
ATOM 1526 N N . CYS A 1 200 ? 9.254 -21.117 -11.868 1.00 56.28 200 CYS A N 1
ATOM 1527 C CA . CYS A 1 200 ? 8.214 -20.953 -12.876 1.00 56.28 200 CYS A CA 1
ATOM 1528 C C . CYS A 1 200 ? 8.614 -19.808 -13.821 1.00 56.28 200 CYS A C 1
ATOM 1530 O O . CYS A 1 200 ? 7.988 -18.750 -13.794 1.00 56.28 200 CYS A O 1
ATOM 1532 N N . ASP A 1 201 ? 9.669 -20.007 -14.604 1.00 50.78 201 ASP A N 1
ATOM 1533 C CA . ASP A 1 201 ? 10.112 -19.125 -15.686 1.00 50.78 201 ASP A CA 1
ATOM 1534 C C . ASP A 1 201 ? 9.919 -19.819 -17.038 1.00 50.78 201 ASP A C 1
ATOM 1536 O O . ASP A 1 201 ? 10.278 -21.016 -17.155 1.00 50.78 201 ASP A O 1
#

Secondary structure (DSSP, 8-state):
--HHHHHHHHHHHHGGG--HHHHHHHHHHHHHHHH-TTTHHHHHHHHHHHHHHHHHHHHHTTTSHHHHHHHHHHHHT-SS-HHHHHHHHHHHHHHHHTT-S-S-TTHHHHHHHHHHT-SSS-HHHHHHHIIIIIGGGGGGS-HHHHHHHHHHHHHH-TT-TTHHHHHHHHHHHHHHT-TTHHHHGGG-HHHHHHHHHTT--

Radius of gyration: 16.93 Å; chains: 1; bounding box: 47×41×36 Å

pLDDT: mean 74.27, std 11.59, range [45.31, 95.0]

Sequence (201 aa):
MGVLPVLAVRIPAVVQQMTGPQVSNVLWATGRLVADPAIHCGVLPLYKALPILVTRAGTLLPSACDQVLCNSWGLALSECCDAFLEALARVATEAVGSQRWPSRTCRWCSVHLLGCRLPTKICCTSQYVTAKCISPMLDKMNHWGLCALTWAYQELDLCDEHLAFHQDLAIEVALRKFGQDVERSSLGPEAWKDARERGCD

Foldseek 3Di:
DDCQLVCLVCCVVCLLVDALLRLLVLLLVLLQLCLDPVNNVVSVSVVVSLVVSLVSNLVNCLPNPQRNLLRNLSNLSHPPCLPSLVSNLVSLLVCVVVPSDDPAQLRLLSSLLSLLSRPDDCLVVSVCSLVPPHLVCLVVHDPLSLLQSLLSCVVRNPPCSVVVSNVSSVVSCVVVVCVCLSVVSVVPDVSSVVCVVVVPD

Organism: NCBI:txid2562239